Protein AF-A0A699Z9I0-F1 (afdb_monomer)

InterPro domains:
  IPR007109 Brix domain [PF04427] (14-170)
  IPR007109 Brix domain [PS50833] (6-219)
  IPR007109 Brix domain [SM00879] (9-212)
  IPR039770 Ribosome biogenesis protein Rpf2 [PTHR12728] (1-191)

Nearest PDB structures (foldseek):
  7v08-assembly1_v  TM=8.819E-01  e=2.000E-19  Saccharomyces cerevisiae BY4741
  5a53-assembly1_C  TM=9.360E-01  e=1.784E-16  Saccharomyces cerevisiae
  5wxl-assembly1_A  TM=9.401E-01  e=2.620E-16  Saccharomyces cerevisiae S288C
  5wxl-assembly2_C  TM=9.358E-01  e=1.301E-15  Saccharomyces cerevisiae S288C
  5by8-assembly1_A  TM=8.376E-01  e=2.172E-15  Aspergillus nidulans FGSC A4

Solvent-accessible surface area (backbone atoms only — not comparable to full-atom values): 13276 Å² total; per-residue (Å²): 132,86,74,77,52,64,20,32,35,35,40,32,23,69,43,60,40,70,71,36,53,52,50,53,47,51,53,40,62,77,36,53,94,42,44,49,76,54,90,62,67,37,70,64,49,32,81,90,44,93,76,17,38,57,58,46,28,51,51,26,54,76,66,66,24,40,26,38,37,38,26,29,42,43,95,93,44,54,37,20,35,36,39,35,37,39,52,96,53,35,84,46,42,57,50,76,41,71,62,72,91,84,74,60,54,72,80,57,46,69,79,50,66,71,57,60,88,85,48,51,52,46,78,47,79,44,57,71,50,44,77,72,38,69,27,40,32,49,47,51,53,49,52,48,62,63,56,57,57,61,88,69,97,74,79,64,71,93,46,56,73,48,73,49,77,48,70,65,63,98,81,79,84,59,71,74,77,56,64,72,66,61,56,55,60,74,66,58,72,79,84,85,61,80,75,88,67,82,65,62,51,79,53,98,63,98,46,86,47,72,70,84,85,77,79,88,80,81,131

Sequence (219 aa):
MVEDAKKVLFLYANKVSQVVKDVLLDLHMMKKTEAVKFSRKNEECRPFEVGGETRLEFYASKTECGLFALGSHSKKRPHNMVLGRLFDGRLYDCLELGVEGFKSIRAFGNTGTGAGLGAKPCIVFVGEKFDSVPGLKLARSLLLDMFRGETVATVNLAGVDRVVVATALEDAKAMTSATADVQKEALVQPRLGKRKEKNVASDNIEGKVGRMYMPKQKV

pLDDT: mean 79.36, std 15.83, range [40.66, 96.38]

Organism: Haematococcus lacustris (NCBI:txid44745)

Radius of gyration: 22.65 Å; Cα contacts (8 Å, |Δi|>4): 329; chains: 1; bounding box: 37×49×87 Å

Structure (mmCIF, N/CA/C/O backbone):
data_AF-A0A699Z9I0-F1
#
_entry.id   AF-A0A699Z9I0-F1
#
loop_
_atom_site.group_PDB
_atom_site.id
_atom_site.type_symbol
_atom_site.label_atom_id
_atom_site.label_alt_id
_atom_site.label_comp_id
_atom_site.label_asym_id
_atom_site.label_entity_id
_atom_site.label_seq_id
_atom_site.pdbx_PDB_ins_code
_atom_site.Cartn_x
_atom_site.Cartn_y
_atom_site.Cartn_z
_atom_site.occupancy
_atom_site.B_iso_or_equiv
_atom_site.auth_seq_id
_atom_site.auth_comp_id
_atom_site.auth_asym_id
_atom_site.auth_atom_id
_atom_site.pdbx_PDB_model_num
ATOM 1 N N . MET A 1 1 ? 12.408 10.036 -19.576 1.00 55.19 1 MET A N 1
ATOM 2 C CA . MET A 1 1 ? 13.167 9.565 -18.405 1.00 55.19 1 MET A CA 1
ATOM 3 C C . MET A 1 1 ? 12.498 8.283 -17.948 1.00 55.19 1 MET A C 1
ATOM 5 O O . MET A 1 1 ? 11.274 8.242 -17.998 1.00 55.19 1 MET A O 1
ATOM 9 N N . VAL A 1 2 ? 13.260 7.230 -17.661 1.00 66.38 2 VAL A N 1
ATOM 10 C CA . VAL A 1 2 ? 12.719 5.979 -17.106 1.00 66.38 2 VAL A CA 1
ATOM 11 C C . VAL A 1 2 ? 12.834 6.107 -15.592 1.00 66.38 2 VAL A C 1
ATOM 13 O O . VAL A 1 2 ? 13.902 6.474 -15.115 1.00 66.38 2 VAL A O 1
ATOM 16 N N . GLU A 1 3 ? 11.729 5.919 -14.875 1.00 74.69 3 GLU A N 1
ATOM 17 C CA . GLU A 1 3 ? 11.717 5.941 -13.409 1.00 74.69 3 GLU A CA 1
ATOM 18 C C . GLU A 1 3 ? 12.134 4.575 -12.856 1.00 74.69 3 GLU A C 1
ATOM 20 O O . GLU A 1 3 ? 11.750 3.537 -13.406 1.00 74.69 3 GLU A O 1
ATOM 25 N N . ASP A 1 4 ? 12.879 4.593 -11.751 1.00 82.50 4 ASP A N 1
ATOM 26 C CA . ASP A 1 4 ? 13.245 3.393 -11.003 1.00 82.50 4 ASP A CA 1
ATOM 27 C C . ASP A 1 4 ? 12.025 2.767 -10.308 1.00 82.50 4 ASP A C 1
ATOM 29 O O . ASP A 1 4 ? 10.947 3.366 -10.188 1.00 82.50 4 ASP A O 1
ATOM 33 N N . ALA A 1 5 ? 12.185 1.536 -9.819 1.00 84.75 5 ALA A N 1
ATOM 34 C CA . ALA A 1 5 ? 11.145 0.892 -9.031 1.00 84.75 5 ALA A CA 1
ATOM 35 C C . ALA A 1 5 ? 10.842 1.679 -7.747 1.00 84.75 5 ALA A C 1
ATOM 37 O O . ALA A 1 5 ? 11.732 2.099 -7.003 1.00 84.75 5 ALA A O 1
ATOM 38 N N . LYS A 1 6 ? 9.550 1.847 -7.455 1.00 89.75 6 LYS A N 1
ATOM 39 C CA . LYS A 1 6 ? 9.108 2.588 -6.273 1.00 89.75 6 LYS A CA 1
ATOM 40 C C . LYS A 1 6 ? 9.399 1.797 -5.001 1.00 89.75 6 LYS A C 1
ATOM 42 O O . LYS A 1 6 ? 8.874 0.700 -4.811 1.00 89.75 6 LYS A O 1
ATOM 47 N N . LYS A 1 7 ? 10.172 2.400 -4.095 1.00 93.25 7 LYS A N 1
ATOM 48 C CA . LYS A 1 7 ? 10.420 1.855 -2.755 1.00 93.25 7 LYS A CA 1
ATOM 49 C C . LYS A 1 7 ? 9.200 2.038 -1.851 1.00 93.25 7 LYS A C 1
ATOM 51 O O . LYS A 1 7 ? 8.532 3.075 -1.902 1.00 93.25 7 LYS A O 1
ATOM 56 N N . VAL A 1 8 ? 8.942 1.044 -1.003 1.00 95.31 8 VAL A N 1
ATOM 57 C CA . VAL A 1 8 ? 7.842 1.042 -0.028 1.00 95.31 8 VAL A CA 1
ATOM 58 C C . VAL A 1 8 ? 8.371 1.276 1.385 1.00 95.31 8 VAL A C 1
ATOM 60 O O . VAL A 1 8 ? 9.224 0.530 1.871 1.00 95.31 8 VAL A O 1
ATOM 63 N N . LEU A 1 9 ? 7.810 2.267 2.076 1.00 95.88 9 LEU A N 1
ATOM 64 C CA . LEU A 1 9 ? 8.074 2.549 3.483 1.00 95.88 9 LEU A CA 1
ATOM 65 C C . LEU A 1 9 ? 7.051 1.845 4.389 1.00 95.88 9 LEU A C 1
ATOM 67 O O . LEU A 1 9 ? 5.870 2.185 4.402 1.00 95.88 9 LEU A O 1
ATOM 71 N N . PHE A 1 10 ? 7.508 0.887 5.190 1.00 96.38 10 PHE A N 1
ATOM 72 C CA . PHE A 1 10 ? 6.696 0.162 6.167 1.00 96.38 10 PHE A CA 1
ATOM 73 C C . PHE A 1 10 ? 6.787 0.815 7.550 1.00 96.38 10 PHE A C 1
ATOM 75 O O . PHE A 1 10 ? 7.869 0.913 8.139 1.00 96.38 10 PHE A O 1
ATOM 82 N N . LEU A 1 11 ? 5.635 1.213 8.091 1.00 95.25 11 LEU A N 1
ATOM 83 C CA . LEU A 1 11 ? 5.498 1.958 9.340 1.00 95.25 11 LEU A CA 1
ATOM 84 C C . LEU A 1 11 ? 4.501 1.288 10.283 1.00 95.25 11 LEU A C 1
ATOM 86 O O . LEU A 1 11 ? 3.513 0.674 9.873 1.00 95.25 11 LEU A O 1
ATOM 90 N N . TYR A 1 12 ? 4.718 1.498 11.576 1.00 95.62 12 TYR A N 1
ATOM 91 C CA . TYR A 1 12 ? 3.730 1.199 12.603 1.00 95.62 12 TYR A CA 1
ATOM 92 C C . TYR A 1 12 ? 3.195 2.493 13.202 1.00 95.62 12 TYR A C 1
ATOM 94 O O . TYR A 1 12 ? 3.978 3.361 13.595 1.00 95.62 12 TYR A O 1
ATOM 102 N N . ALA A 1 13 ? 1.873 2.592 13.318 1.00 92.94 13 ALA A N 1
ATOM 103 C CA . ALA A 1 13 ? 1.217 3.606 14.131 1.00 92.94 13 ALA A CA 1
ATOM 104 C C . ALA A 1 13 ? 1.424 3.313 15.633 1.00 92.94 13 ALA A C 1
ATOM 106 O O . ALA A 1 13 ? 2.077 2.337 16.016 1.00 92.94 13 ALA A O 1
ATOM 107 N N . ASN A 1 14 ? 0.832 4.132 16.508 1.00 90.50 14 ASN A N 1
ATOM 108 C CA . ASN A 1 14 ? 0.912 3.942 17.964 1.00 90.50 14 ASN A CA 1
ATOM 109 C C . ASN A 1 14 ? 0.456 2.527 18.398 1.00 90.50 14 ASN A C 1
ATOM 111 O O . ASN A 1 14 ? 1.169 1.768 19.073 1.00 90.50 14 ASN A O 1
ATOM 115 N N . LYS A 1 15 ? -0.747 2.140 17.965 1.00 92.88 15 LYS A N 1
ATOM 116 C CA . LYS A 1 15 ? -1.343 0.834 18.257 1.00 92.88 15 LYS A CA 1
ATOM 117 C C . LYS A 1 15 ? -1.350 -0.005 16.993 1.00 92.88 15 LYS A C 1
ATOM 119 O O . LYS A 1 15 ? -1.886 0.424 15.981 1.00 92.88 15 LYS A O 1
ATOM 124 N N . VAL A 1 16 ? -0.787 -1.207 17.070 1.00 94.12 16 VAL A N 1
ATOM 125 C CA . VAL A 1 16 ? -0.752 -2.173 15.969 1.00 94.12 16 VAL A CA 1
ATOM 126 C C . VAL A 1 16 ? -0.910 -3.583 16.537 1.00 94.12 16 VAL A C 1
ATOM 128 O O . VAL A 1 16 ? -0.280 -3.935 17.535 1.00 94.12 16 VAL A O 1
ATOM 131 N N . SER A 1 17 ? -1.787 -4.374 15.924 1.00 94.75 17 SER A N 1
ATOM 132 C CA . SER A 1 17 ? -2.024 -5.773 16.308 1.00 94.75 17 SER A CA 1
ATOM 133 C C . SER A 1 17 ? -0.927 -6.701 15.784 1.00 94.75 17 SER A C 1
ATOM 135 O O . SER A 1 17 ? -0.275 -6.367 14.796 1.00 94.75 17 SER A O 1
ATOM 137 N N . GLN A 1 18 ? -0.756 -7.878 16.394 1.00 94.00 18 GLN A N 1
ATOM 138 C CA . GLN A 1 18 ? 0.226 -8.858 15.917 1.00 94.00 18 GLN A CA 1
ATOM 139 C C . GLN A 1 18 ? -0.065 -9.309 14.477 1.00 94.00 18 GLN A C 1
ATOM 141 O O . GLN A 1 18 ? 0.837 -9.271 13.652 1.00 94.00 18 GLN A O 1
ATOM 146 N N . VAL A 1 19 ? -1.338 -9.561 14.148 1.00 93.50 19 VAL A N 1
ATOM 147 C CA . VAL A 1 19 ? -1.789 -9.897 12.783 1.00 93.50 19 VAL A CA 1
ATOM 148 C C . VAL A 1 19 ? -1.272 -8.891 11.749 1.00 93.50 19 VAL A C 1
ATOM 150 O O . VAL A 1 19 ? -0.671 -9.274 10.754 1.00 93.50 19 VAL A O 1
ATOM 153 N N . VAL A 1 20 ? -1.432 -7.589 12.005 1.00 94.38 20 VAL A N 1
ATOM 154 C CA . VAL A 1 20 ? -0.972 -6.538 11.077 1.00 94.38 20 VAL A CA 1
ATOM 155 C C . VAL A 1 20 ? 0.555 -6.467 11.005 1.00 94.38 20 VAL A C 1
ATOM 157 O O . VAL A 1 20 ? 1.102 -6.207 9.937 1.00 94.38 20 VAL A O 1
ATOM 160 N N . LYS A 1 21 ? 1.271 -6.713 12.111 1.00 94.44 21 LYS A N 1
ATOM 161 C CA . LYS A 1 21 ? 2.740 -6.790 12.069 1.00 94.44 21 LYS A CA 1
ATOM 162 C C . LYS A 1 21 ? 3.206 -7.934 11.174 1.00 94.44 21 LYS A C 1
ATOM 164 O O . LYS A 1 21 ? 4.154 -7.735 10.421 1.00 94.44 21 LYS A O 1
ATOM 169 N N . ASP A 1 22 ? 2.542 -9.083 11.249 1.00 93.88 22 ASP A N 1
ATOM 170 C CA . ASP A 1 22 ? 2.874 -10.266 10.455 1.00 93.88 22 ASP A CA 1
ATOM 171 C C . ASP A 1 22 ? 2.540 -10.049 8.970 1.00 93.88 22 ASP A C 1
ATOM 173 O O . ASP A 1 22 ? 3.365 -10.350 8.113 1.00 93.88 22 ASP A O 1
ATOM 177 N N . VAL A 1 23 ? 1.413 -9.396 8.657 1.00 93.31 23 VAL A N 1
ATOM 178 C CA . VAL A 1 23 ? 1.077 -8.955 7.286 1.00 93.31 23 VAL A CA 1
ATOM 179 C C . VAL A 1 23 ? 2.164 -8.040 6.721 1.00 93.31 23 VAL A C 1
ATOM 181 O O . VAL A 1 23 ? 2.666 -8.265 5.623 1.00 93.31 23 VAL A O 1
ATOM 184 N N . LEU A 1 24 ? 2.562 -7.009 7.473 1.00 93.62 24 LEU A N 1
ATOM 185 C CA . LEU A 1 24 ? 3.594 -6.067 7.033 1.00 93.62 24 LEU A CA 1
ATOM 186 C C . LEU A 1 24 ? 4.978 -6.723 6.947 1.00 93.62 24 LEU A C 1
ATOM 188 O O . LEU A 1 24 ? 5.809 -6.287 6.156 1.00 93.62 24 LEU A O 1
ATOM 192 N N . LEU A 1 25 ? 5.254 -7.749 7.757 1.00 92.00 25 LEU A N 1
ATOM 193 C CA . LEU A 1 25 ? 6.464 -8.562 7.637 1.00 92.00 25 LEU A CA 1
ATOM 194 C C . LEU A 1 25 ? 6.464 -9.355 6.331 1.00 92.00 25 LEU A C 1
ATOM 196 O O . LEU A 1 25 ? 7.453 -9.293 5.606 1.00 92.00 25 LEU A O 1
ATOM 200 N N . ASP A 1 26 ? 5.369 -10.036 6.008 1.00 89.81 26 ASP A N 1
ATOM 201 C CA . ASP A 1 26 ? 5.264 -10.835 4.787 1.00 89.81 26 ASP A CA 1
ATOM 202 C C . ASP A 1 26 ? 5.318 -9.948 3.530 1.00 89.81 26 ASP A C 1
ATOM 204 O O . ASP A 1 26 ? 6.075 -10.239 2.603 1.00 89.81 26 ASP A O 1
ATOM 208 N N . LEU A 1 27 ? 4.639 -8.794 3.536 1.00 90.12 27 LEU A N 1
ATOM 209 C CA . LEU A 1 27 ? 4.741 -7.797 2.461 1.00 90.12 27 LEU A CA 1
ATOM 210 C C . LEU A 1 27 ? 6.162 -7.233 2.315 1.00 90.12 27 LEU A C 1
ATOM 212 O O . LEU A 1 27 ? 6.658 -7.090 1.198 1.00 90.12 27 LEU A O 1
ATOM 216 N N . HIS A 1 28 ? 6.843 -6.945 3.427 1.00 91.06 28 HIS A N 1
ATOM 217 C CA . HIS A 1 28 ? 8.235 -6.498 3.401 1.00 91.06 28 HIS A CA 1
ATOM 218 C C . HIS A 1 28 ? 9.166 -7.576 2.829 1.00 91.06 28 HIS A C 1
ATOM 220 O O . HIS A 1 28 ? 10.056 -7.258 2.045 1.00 91.06 28 HIS A O 1
ATOM 226 N N . MET A 1 29 ? 8.942 -8.852 3.155 1.00 86.19 29 MET A N 1
ATOM 227 C CA . MET A 1 29 ? 9.716 -9.969 2.603 1.00 86.19 29 MET A CA 1
ATOM 228 C C . MET A 1 29 ? 9.511 -10.122 1.095 1.00 86.19 29 MET A C 1
ATOM 230 O O . MET A 1 29 ? 10.483 -10.339 0.374 1.00 86.19 29 MET A O 1
ATOM 234 N N . MET A 1 30 ? 8.281 -9.940 0.604 1.00 83.00 30 MET A N 1
ATOM 235 C CA . MET A 1 30 ? 7.999 -9.922 -0.836 1.00 83.00 30 MET A CA 1
ATOM 236 C C . MET A 1 30 ? 8.708 -8.771 -1.557 1.00 83.00 30 MET A C 1
ATOM 238 O O . MET A 1 30 ? 9.030 -8.905 -2.734 1.00 83.00 30 MET A O 1
ATOM 242 N N . LYS A 1 31 ? 8.956 -7.658 -0.857 1.00 86.69 31 LYS A N 1
ATOM 243 C CA . LYS A 1 31 ? 9.546 -6.440 -1.420 1.00 86.69 31 LYS A CA 1
ATOM 244 C C . LYS A 1 31 ? 11.008 -6.186 -1.115 1.00 86.69 31 LYS A C 1
ATOM 246 O O . LYS A 1 31 ? 11.531 -5.206 -1.615 1.00 86.69 31 LYS A O 1
ATOM 251 N N . LYS A 1 32 ? 11.658 -7.047 -0.339 1.00 79.62 32 LYS A N 1
ATOM 252 C CA . LYS A 1 32 ? 12.950 -6.866 0.344 1.00 79.62 32 LYS A CA 1
ATOM 253 C C . LYS A 1 32 ? 13.956 -5.859 -0.255 1.00 79.62 32 LYS A C 1
ATOM 255 O O . LYS A 1 32 ? 14.498 -5.064 0.501 1.00 79.62 32 LYS A O 1
ATOM 260 N N . THR A 1 33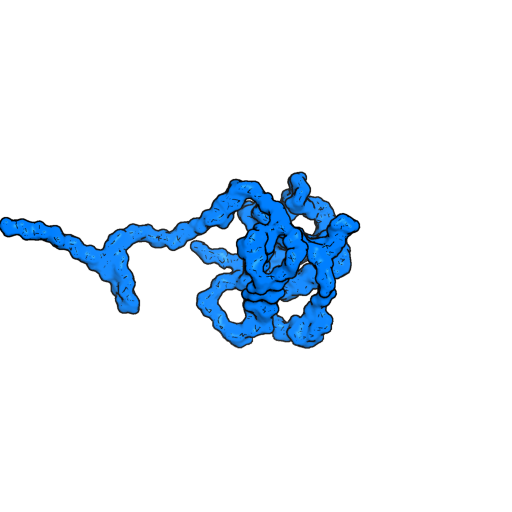 ? 14.232 -5.885 -1.559 1.00 83.81 33 THR A N 1
ATOM 261 C CA . THR A 1 33 ? 15.187 -4.973 -2.230 1.00 83.81 33 THR A CA 1
ATOM 262 C C . THR A 1 33 ? 14.675 -3.535 -2.393 1.00 83.81 33 THR A C 1
ATOM 264 O O . THR A 1 33 ? 15.462 -2.598 -2.424 1.00 83.81 33 THR A O 1
ATOM 267 N N . GLU A 1 34 ? 13.360 -3.352 -2.449 1.00 89.56 34 GLU A N 1
ATOM 268 C CA . GLU A 1 34 ? 12.638 -2.097 -2.687 1.00 89.56 34 GLU A CA 1
ATOM 269 C C . GLU A 1 34 ? 11.794 -1.708 -1.457 1.00 89.56 34 GLU A C 1
ATOM 271 O O . GLU A 1 34 ? 10.682 -1.189 -1.575 1.00 89.56 34 GLU A O 1
ATOM 276 N N . ALA A 1 35 ? 12.271 -2.012 -0.247 1.00 92.56 35 ALA A N 1
ATOM 277 C CA . ALA A 1 35 ? 11.518 -1.758 0.974 1.00 92.56 35 ALA A CA 1
ATOM 278 C C . ALA A 1 35 ? 12.383 -1.224 2.113 1.00 92.56 35 ALA A C 1
ATOM 280 O O . ALA A 1 35 ? 13.421 -1.789 2.452 1.00 92.56 35 ALA A O 1
ATOM 281 N N . VAL A 1 36 ? 11.879 -0.194 2.786 1.00 94.44 36 VAL A N 1
ATOM 282 C CA . VAL A 1 36 ? 12.436 0.333 4.033 1.00 94.44 36 VAL A CA 1
ATOM 283 C C . VAL A 1 36 ? 11.423 0.089 5.139 1.00 94.44 36 VAL A C 1
ATOM 285 O O . VAL A 1 36 ? 10.239 0.366 4.977 1.00 94.44 36 VAL A O 1
ATOM 288 N N . LYS A 1 37 ? 11.863 -0.442 6.280 1.00 94.31 37 LYS A N 1
ATOM 289 C CA . LYS A 1 37 ? 10.977 -0.740 7.408 1.00 94.31 37 LYS A CA 1
ATOM 290 C C . LYS A 1 37 ? 11.450 -0.054 8.674 1.00 94.31 37 LYS A C 1
ATOM 292 O O . LYS A 1 37 ? 12.599 -0.216 9.079 1.00 94.31 37 LYS A O 1
ATOM 297 N N . PHE A 1 38 ? 10.543 0.649 9.342 1.00 94.12 38 PHE A N 1
ATOM 298 C CA . PHE A 1 38 ? 10.800 1.198 10.668 1.00 94.12 38 PHE A CA 1
ATOM 299 C C . PHE A 1 38 ? 10.267 0.260 11.748 1.00 94.12 38 PHE A C 1
ATOM 301 O O . PHE A 1 38 ? 9.124 -0.191 11.712 1.00 94.12 38 PHE A O 1
ATOM 308 N N . SER A 1 39 ? 11.108 -0.016 12.743 1.00 88.62 39 SER A N 1
ATOM 309 C CA . SER A 1 39 ? 10.731 -0.848 13.892 1.00 88.62 39 SER A CA 1
ATOM 310 C C . SER A 1 39 ? 10.033 -0.049 14.995 1.00 88.62 39 SER A C 1
ATOM 312 O O . SER A 1 39 ? 9.267 -0.615 15.775 1.00 88.62 39 SER A O 1
ATOM 314 N N . ARG A 1 40 ? 10.299 1.263 15.079 1.00 90.81 40 ARG A N 1
ATOM 315 C CA . ARG A 1 40 ? 9.693 2.158 16.074 1.00 90.81 40 ARG A CA 1
ATOM 316 C C . ARG A 1 40 ? 8.276 2.552 15.659 1.00 90.81 40 ARG A C 1
ATOM 318 O O . ARG A 1 40 ? 7.962 2.630 14.473 1.00 90.81 40 ARG A O 1
ATOM 325 N N . LYS A 1 41 ? 7.433 2.797 16.661 1.00 92.75 41 LYS A N 1
ATOM 326 C CA . LYS A 1 41 ? 6.065 3.290 16.482 1.00 92.75 41 LYS A CA 1
ATOM 327 C C . LYS A 1 41 ? 6.078 4.788 16.188 1.00 92.75 41 LYS A C 1
ATOM 329 O O . LYS A 1 41 ? 6.881 5.514 16.764 1.00 92.75 41 LYS A O 1
ATOM 334 N N . ASN A 1 42 ? 5.159 5.229 15.337 1.00 91.31 42 ASN A N 1
ATOM 335 C CA . ASN A 1 42 ? 5.053 6.603 14.857 1.00 91.31 42 ASN A CA 1
ATOM 336 C C . ASN A 1 42 ? 3.625 7.087 15.127 1.00 91.31 42 ASN A C 1
ATOM 338 O O . ASN A 1 42 ? 2.712 6.837 14.343 1.00 91.31 42 ASN A O 1
ATOM 342 N N . GLU A 1 43 ? 3.404 7.706 16.286 1.00 86.12 43 GLU A N 1
ATOM 343 C CA . GLU A 1 43 ? 2.053 8.061 16.753 1.00 86.12 43 GLU A CA 1
ATOM 344 C C . GLU A 1 43 ? 1.425 9.229 15.986 1.00 86.12 43 GLU A C 1
ATOM 346 O O . GLU A 1 43 ? 0.200 9.328 15.885 1.00 86.12 43 GLU A O 1
ATOM 351 N N . GLU A 1 44 ? 2.287 10.084 15.441 1.00 84.75 44 GLU A N 1
ATOM 352 C CA . GLU A 1 44 ? 1.942 11.288 14.686 1.00 84.75 44 GLU A CA 1
ATOM 353 C C . GLU A 1 44 ? 1.604 10.989 13.217 1.00 84.75 44 GLU A C 1
ATOM 355 O O . GLU A 1 44 ? 1.057 11.841 12.532 1.00 84.75 44 GLU A O 1
ATOM 360 N N . CYS A 1 45 ? 1.909 9.785 12.717 1.00 88.56 45 CYS A N 1
ATOM 361 C CA . CYS A 1 45 ? 1.579 9.393 11.346 1.00 88.56 45 CYS A CA 1
ATOM 362 C C . CYS A 1 45 ? 0.097 9.021 11.251 1.00 88.56 45 CYS A C 1
ATOM 364 O O . CYS A 1 45 ? -0.293 7.897 11.584 1.00 88.56 45 CYS A O 1
ATOM 366 N N . ARG A 1 46 ? -0.726 9.965 10.793 1.00 87.12 46 ARG A N 1
ATOM 367 C CA . ARG A 1 46 ? -2.180 9.815 10.654 1.00 87.12 46 ARG A CA 1
ATOM 368 C C . ARG A 1 46 ? -2.642 10.389 9.311 1.00 87.12 46 ARG A C 1
ATOM 370 O O . ARG A 1 46 ? -3.119 11.514 9.271 1.00 87.12 46 ARG A O 1
ATOM 377 N N . PRO A 1 47 ? -2.555 9.613 8.215 1.00 86.38 47 PRO A N 1
ATOM 378 C CA . PRO A 1 47 ? -2.783 10.120 6.853 1.00 86.38 47 PRO A CA 1
ATOM 379 C C . PRO A 1 47 ? -4.182 10.694 6.575 1.00 86.38 47 PRO A C 1
ATOM 381 O O . PRO A 1 47 ? -4.373 11.366 5.571 1.00 86.38 47 PRO A O 1
ATOM 384 N N . PHE A 1 48 ? -5.167 10.399 7.429 1.00 85.44 48 PHE A N 1
ATOM 385 C CA . PHE A 1 48 ? -6.552 10.864 7.283 1.00 85.44 48 PHE A CA 1
ATOM 386 C C . PHE A 1 48 ? -6.913 12.034 8.206 1.00 85.44 48 PHE A C 1
ATOM 388 O O . PHE A 1 48 ? -8.041 12.519 8.153 1.00 85.44 48 PHE A O 1
ATOM 395 N N . GLU A 1 49 ? -6.004 12.453 9.087 1.00 85.00 49 GLU A N 1
ATOM 396 C CA . GLU A 1 49 ? -6.195 13.628 9.938 1.00 85.00 49 GLU A CA 1
ATOM 397 C C . GLU A 1 49 ? -5.484 14.820 9.300 1.00 85.00 49 GLU A C 1
ATOM 399 O O . GLU A 1 49 ? -4.394 14.666 8.761 1.00 85.00 49 GLU A O 1
ATOM 404 N N . VAL A 1 50 ? -6.091 16.006 9.366 1.00 82.12 50 VAL A N 1
ATOM 405 C CA . VAL A 1 50 ? -5.512 17.224 8.781 1.00 82.12 50 VAL A CA 1
ATOM 406 C C . VAL A 1 50 ? -4.155 17.514 9.431 1.00 82.12 50 VAL A C 1
ATOM 408 O O . VAL A 1 50 ? -4.088 17.731 10.642 1.00 82.12 50 VAL A O 1
ATOM 411 N N . GLY A 1 51 ? -3.081 17.508 8.638 1.00 83.94 51 GLY A N 1
ATOM 412 C CA . GLY A 1 51 ? -1.705 17.716 9.094 1.00 83.94 51 GLY A CA 1
ATOM 413 C C . 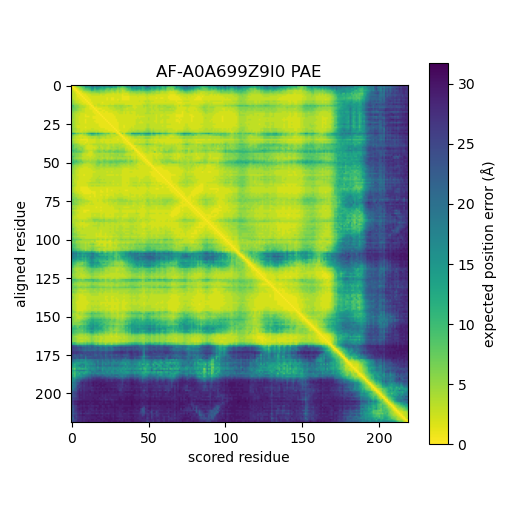GLY A 1 51 ? -1.017 16.460 9.650 1.00 83.94 51 GLY A C 1
ATOM 414 O O . GLY A 1 51 ? 0.179 16.508 9.958 1.00 83.94 51 GLY A O 1
ATOM 415 N N . GLY A 1 52 ? -1.725 15.330 9.759 1.00 85.31 52 GLY A N 1
ATOM 416 C CA . GLY A 1 52 ? -1.189 14.043 10.217 1.00 85.31 52 GLY A CA 1
ATOM 417 C C . GLY A 1 52 ? -0.323 13.315 9.176 1.00 85.31 52 GLY A C 1
ATOM 418 O O . GLY A 1 52 ? 0.346 12.327 9.492 1.00 85.31 52 GLY A O 1
ATOM 419 N N . GLU A 1 53 ? -0.299 13.805 7.940 1.00 88.69 53 GLU A N 1
ATOM 420 C CA . GLU A 1 53 ? 0.547 13.365 6.833 1.00 88.69 53 GLU A CA 1
ATOM 421 C C . GLU A 1 53 ? 1.983 13.908 6.919 1.00 88.69 53 GLU A C 1
ATOM 423 O O . GLU A 1 53 ? 2.912 13.247 6.462 1.00 88.69 53 GLU A O 1
ATOM 428 N N . THR A 1 54 ? 2.207 15.040 7.594 1.00 91.56 54 THR A N 1
ATOM 429 C CA . THR A 1 54 ? 3.498 15.762 7.604 1.00 91.56 54 THR A CA 1
ATOM 430 C C . THR A 1 54 ? 4.692 14.880 7.997 1.00 91.56 54 THR A C 1
ATOM 432 O O . THR A 1 54 ? 5.771 14.932 7.405 1.00 91.56 54 THR A O 1
ATOM 435 N N . ARG A 1 55 ? 4.522 14.029 9.017 1.00 91.19 55 ARG A N 1
ATOM 436 C CA . ARG A 1 55 ? 5.584 13.110 9.464 1.00 91.19 55 ARG A CA 1
ATOM 437 C C . ARG A 1 55 ? 5.826 11.976 8.483 1.00 91.19 55 ARG A C 1
ATOM 439 O O . ARG A 1 55 ? 6.971 11.563 8.309 1.00 91.19 55 ARG A O 1
ATOM 446 N N . LEU A 1 56 ? 4.760 11.483 7.860 1.00 92.88 56 LEU A N 1
ATOM 447 C CA . LEU A 1 56 ? 4.847 10.457 6.833 1.00 92.88 56 LEU A CA 1
ATOM 448 C C . LEU A 1 56 ? 5.620 10.992 5.621 1.00 92.88 56 LEU A C 1
ATOM 450 O O . LEU A 1 56 ? 6.552 10.332 5.171 1.00 92.88 56 LEU A O 1
ATOM 454 N N . GLU A 1 57 ? 5.292 12.198 5.162 1.00 93.75 57 GLU A N 1
ATOM 455 C CA . GLU A 1 57 ? 5.972 12.902 4.067 1.00 93.75 57 GLU A CA 1
ATOM 456 C C . GLU A 1 57 ? 7.457 13.134 4.366 1.00 93.75 57 GLU A C 1
ATOM 458 O O . GLU A 1 57 ? 8.322 12.844 3.536 1.00 93.75 57 GLU A O 1
ATOM 463 N N . PHE A 1 58 ? 7.780 13.560 5.591 1.00 94.12 58 PHE A N 1
ATOM 464 C CA . PHE A 1 58 ? 9.163 13.717 6.038 1.00 94.12 58 PHE A CA 1
ATOM 465 C C . PHE A 1 58 ? 9.948 12.396 5.992 1.00 94.12 58 PHE A C 1
ATOM 467 O O . PHE A 1 58 ? 11.072 12.352 5.485 1.00 94.12 58 PHE A O 1
ATOM 474 N N . TYR A 1 59 ? 9.376 11.301 6.506 1.00 94.12 59 TYR A N 1
ATOM 475 C CA . TYR A 1 59 ? 10.042 9.997 6.485 1.00 94.12 59 TYR A CA 1
ATOM 476 C C . TYR A 1 59 ? 10.173 9.430 5.074 1.00 94.12 59 TYR A C 1
ATOM 478 O O . TYR A 1 59 ? 11.231 8.895 4.737 1.00 94.12 59 TYR A O 1
ATOM 486 N N . ALA A 1 60 ? 9.136 9.567 4.253 1.00 93.38 60 ALA A N 1
ATOM 487 C CA . ALA A 1 60 ? 9.142 9.143 2.861 1.00 93.38 60 ALA A CA 1
ATOM 488 C C . ALA A 1 60 ? 10.209 9.894 2.055 1.00 93.38 60 ALA A C 1
ATOM 490 O O . ALA A 1 60 ? 11.008 9.257 1.376 1.00 93.38 60 ALA A O 1
ATOM 491 N N . SER A 1 61 ? 10.308 11.215 2.226 1.00 93.44 61 SER A N 1
ATOM 492 C CA . SER A 1 61 ? 11.332 12.042 1.574 1.00 93.44 61 SER A CA 1
ATOM 493 C C . SER A 1 61 ? 12.743 11.654 2.018 1.00 93.44 61 SER A C 1
ATOM 495 O O . SER A 1 61 ? 13.638 11.502 1.196 1.00 93.44 61 SER A O 1
ATOM 497 N N . LYS A 1 62 ? 12.946 11.406 3.319 1.00 93.94 62 LYS A N 1
ATOM 498 C CA . LYS A 1 62 ? 14.252 10.998 3.865 1.00 93.94 62 LYS A CA 1
ATOM 499 C C . LYS A 1 62 ? 14.701 9.605 3.414 1.00 93.94 62 LYS A C 1
ATOM 501 O O . LYS A 1 62 ? 15.894 9.319 3.411 1.00 93.94 62 LYS A O 1
ATOM 506 N N . THR A 1 63 ? 13.755 8.723 3.111 1.00 93.25 63 THR A N 1
ATOM 507 C CA . THR A 1 63 ? 14.021 7.333 2.703 1.00 93.25 63 THR A CA 1
ATOM 508 C C . THR A 1 63 ? 13.842 7.108 1.204 1.00 93.25 63 THR A C 1
ATOM 510 O O . THR A 1 63 ? 13.976 5.971 0.752 1.00 93.25 63 THR A O 1
ATOM 513 N N . GLU A 1 64 ? 13.537 8.168 0.448 1.00 92.62 64 GLU A N 1
ATOM 514 C CA . GLU A 1 64 ? 13.239 8.131 -0.988 1.00 92.62 64 GLU A CA 1
ATOM 515 C C . GLU A 1 64 ? 12.165 7.084 -1.341 1.00 92.62 64 GLU A C 1
ATOM 517 O O . GLU A 1 64 ? 12.276 6.337 -2.315 1.00 92.62 64 GLU A O 1
ATOM 522 N N . CYS A 1 65 ? 11.128 6.982 -0.508 1.00 93.44 65 CYS A N 1
ATOM 523 C CA . CYS A 1 65 ? 10.025 6.046 -0.707 1.00 93.44 65 CYS A CA 1
ATOM 524 C C . CYS A 1 65 ? 8.819 6.757 -1.328 1.00 93.44 65 CYS A C 1
ATOM 526 O O . CYS A 1 65 ? 8.243 7.659 -0.728 1.00 93.44 65 CYS A O 1
ATOM 528 N N . GLY A 1 66 ? 8.407 6.312 -2.518 1.00 92.94 66 GLY A N 1
ATOM 529 C CA . GLY A 1 66 ? 7.199 6.803 -3.200 1.00 92.94 66 GLY A CA 1
ATOM 530 C C . GLY A 1 66 ? 5.915 6.074 -2.786 1.00 92.94 66 GLY A C 1
ATOM 531 O O . GLY A 1 66 ? 4.820 6.459 -3.191 1.00 92.94 66 GLY A O 1
ATOM 532 N N . LEU A 1 67 ? 6.037 5.006 -1.998 1.00 94.75 67 LEU A N 1
ATOM 533 C CA . LEU A 1 67 ? 4.933 4.203 -1.479 1.00 94.75 67 LEU A CA 1
ATOM 534 C C . LEU A 1 67 ? 5.071 4.052 0.034 1.00 94.75 67 LEU A C 1
ATOM 536 O O . LEU A 1 67 ? 6.184 4.015 0.559 1.00 94.75 67 LEU A O 1
ATOM 540 N N . PHE A 1 68 ? 3.953 3.883 0.735 1.00 95.56 68 PHE A N 1
ATOM 541 C CA . PHE A 1 68 ? 3.968 3.552 2.156 1.00 95.56 68 PHE A CA 1
ATOM 542 C C . PHE A 1 68 ? 2.906 2.520 2.536 1.00 95.56 68 PHE A C 1
ATOM 544 O O . PHE A 1 68 ? 1.862 2.396 1.895 1.00 95.56 68 PHE A O 1
ATOM 551 N N . ALA A 1 69 ? 3.183 1.808 3.626 1.00 95.62 69 ALA A N 1
ATOM 552 C CA . ALA A 1 69 ? 2.274 0.895 4.293 1.00 95.62 69 ALA A CA 1
ATOM 553 C C . ALA A 1 69 ? 2.316 1.147 5.807 1.00 95.62 69 ALA A C 1
ATOM 555 O O . ALA A 1 69 ? 3.328 0.900 6.464 1.00 95.62 69 ALA A O 1
ATOM 556 N N . LEU A 1 70 ? 1.217 1.644 6.369 1.00 95.31 70 LEU A N 1
ATOM 557 C CA . LEU A 1 70 ? 1.073 1.981 7.781 1.00 95.31 70 LEU A CA 1
ATOM 558 C C . LEU A 1 70 ? 0.129 0.993 8.472 1.00 95.31 70 LEU A C 1
ATOM 560 O O . LEU A 1 70 ? -1.062 0.933 8.176 1.00 95.31 70 LEU A O 1
ATOM 564 N N . GLY A 1 71 ? 0.647 0.245 9.442 1.00 95.44 71 GLY A N 1
ATOM 565 C CA . GLY A 1 71 ? -0.158 -0.647 10.275 1.00 95.44 71 GLY A CA 1
ATOM 566 C C . GLY A 1 71 ? -0.767 0.074 11.470 1.00 95.44 71 GLY A C 1
ATOM 567 O O . GLY A 1 71 ? -0.052 0.748 12.214 1.00 95.44 71 GLY A O 1
ATOM 568 N N . SER A 1 72 ? -2.065 -0.113 11.705 1.00 93.50 72 SER A N 1
ATOM 569 C CA . SER A 1 72 ? -2.780 0.455 12.849 1.00 93.50 72 SER A CA 1
ATOM 570 C C . SER A 1 72 ? -3.811 -0.517 13.443 1.00 93.50 72 SER A C 1
ATOM 572 O O . SER A 1 72 ? -4.130 -1.565 12.883 1.00 93.50 72 SER A O 1
ATOM 574 N N . HIS A 1 73 ? -4.302 -0.226 14.645 1.00 93.19 73 HIS A N 1
ATOM 575 C CA . HIS A 1 73 ? -5.327 -1.033 15.298 1.00 93.19 73 HIS A CA 1
ATOM 576 C C . HIS A 1 73 ? -6.153 -0.195 16.275 1.00 93.19 73 HIS A C 1
ATOM 578 O O . HIS A 1 73 ? -5.608 0.458 17.168 1.00 93.19 73 HIS A O 1
ATOM 584 N N . SER A 1 74 ? -7.477 -0.252 16.145 1.00 90.69 74 SER A N 1
ATOM 585 C CA . SER A 1 74 ? -8.424 0.372 17.072 1.00 90.69 74 SER A CA 1
ATOM 586 C C . SER A 1 74 ? -9.713 -0.445 17.169 1.00 90.69 74 SER A C 1
ATOM 588 O O . SER A 1 74 ? -9.972 -1.292 16.323 1.00 90.69 74 SER A O 1
ATOM 590 N N . LYS A 1 75 ? -10.566 -0.162 18.164 1.00 90.69 75 LYS A N 1
ATOM 591 C CA . LYS A 1 75 ? -11.890 -0.806 18.263 1.00 90.69 75 LYS A CA 1
ATOM 592 C C . LYS A 1 75 ? -12.780 -0.503 17.050 1.00 90.69 75 LYS A C 1
ATOM 594 O O . LYS A 1 75 ? -13.497 -1.378 16.593 1.00 90.69 75 LYS A O 1
ATOM 599 N N . LYS A 1 76 ? -12.714 0.728 16.524 1.00 89.19 76 LYS A N 1
ATOM 600 C CA . LYS A 1 76 ? -13.477 1.156 15.338 1.00 89.19 76 LYS A CA 1
ATOM 601 C C . LYS A 1 76 ? -12.935 0.535 14.045 1.00 89.19 76 LYS A C 1
ATOM 603 O O . LYS A 1 76 ? -13.686 0.359 13.095 1.00 89.19 76 LYS A O 1
ATOM 608 N N . ARG A 1 77 ? -11.630 0.256 14.001 1.00 84.25 77 ARG A N 1
ATOM 609 C CA . ARG A 1 77 ? -10.904 -0.268 12.837 1.00 84.25 77 ARG A CA 1
ATOM 610 C C . ARG A 1 77 ? -9.928 -1.354 13.301 1.00 84.25 77 ARG A C 1
ATOM 612 O O . ARG A 1 77 ? -8.748 -1.051 13.542 1.00 84.25 77 ARG A O 1
ATOM 619 N N . PRO A 1 78 ? -10.421 -2.579 13.549 1.00 89.75 78 PRO A N 1
ATOM 620 C CA . PRO A 1 78 ? -9.567 -3.692 13.930 1.00 89.75 78 PRO A CA 1
ATOM 621 C C . PRO A 1 78 ? -8.650 -4.066 12.760 1.00 89.75 78 PRO A C 1
ATOM 623 O O . PRO A 1 78 ? -8.972 -3.818 11.606 1.00 89.75 78 PRO A O 1
ATOM 626 N N . HIS A 1 79 ? -7.486 -4.629 13.091 1.00 91.56 79 HIS A N 1
ATOM 627 C CA . HIS A 1 79 ? -6.461 -5.095 12.142 1.00 91.56 79 HIS A CA 1
ATOM 628 C C . HIS A 1 79 ? -6.281 -4.233 10.879 1.00 91.56 79 HIS A C 1
ATOM 630 O O . HIS A 1 79 ? -6.299 -4.732 9.760 1.00 91.56 79 HIS A O 1
ATOM 636 N N . ASN A 1 80 ? -6.116 -2.927 11.059 1.00 91.88 80 ASN A N 1
ATOM 637 C CA . ASN A 1 80 ? -6.169 -1.981 9.961 1.00 91.88 80 ASN A CA 1
ATOM 638 C C . ASN A 1 80 ? -4.792 -1.729 9.335 1.00 91.88 80 ASN A C 1
ATOM 640 O O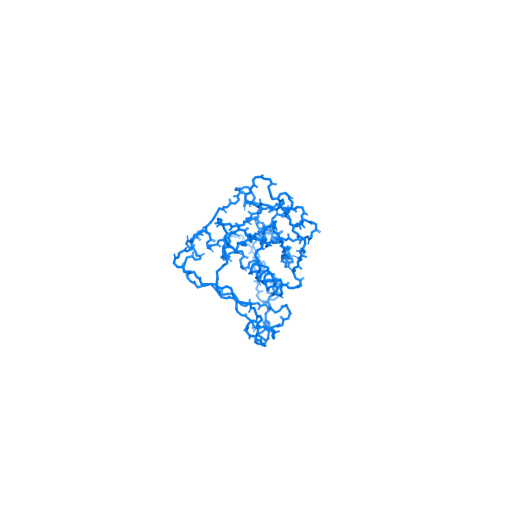 . ASN A 1 80 ? -3.777 -1.615 10.028 1.00 91.88 80 ASN A O 1
ATOM 644 N N . MET A 1 81 ? -4.763 -1.574 8.020 1.00 91.81 81 MET A N 1
ATOM 645 C CA . MET A 1 81 ? -3.578 -1.238 7.249 1.00 91.81 81 MET A CA 1
ATOM 646 C C . MET A 1 81 ? -3.917 -0.127 6.263 1.00 91.81 81 MET A C 1
ATOM 648 O O . MET A 1 81 ? -4.899 -0.213 5.537 1.00 91.81 81 MET A O 1
ATOM 652 N N . VAL A 1 82 ? -3.087 0.906 6.213 1.00 92.00 82 VAL A N 1
ATOM 653 C CA . VAL A 1 82 ? -3.219 1.998 5.250 1.00 92.00 82 VAL A CA 1
ATOM 654 C C . VAL A 1 82 ? -2.095 1.872 4.240 1.00 92.00 82 VAL A C 1
ATOM 656 O O . VAL A 1 82 ? -0.929 1.862 4.622 1.00 92.00 82 VAL A O 1
ATOM 659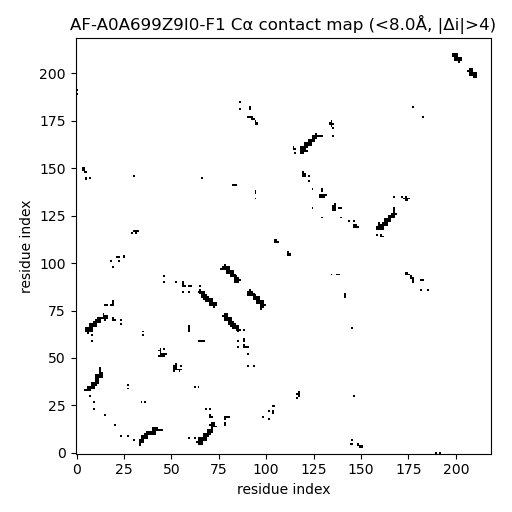 N N . LEU A 1 83 ? -2.437 1.774 2.965 1.00 92.62 83 LEU A N 1
ATOM 660 C CA . LEU A 1 83 ? -1.487 1.815 1.864 1.00 92.62 83 LEU A CA 1
ATOM 661 C C . LEU A 1 83 ? -1.634 3.143 1.136 1.00 92.62 83 LEU A C 1
ATOM 663 O O . LEU A 1 83 ? -2.748 3.633 0.995 1.00 92.62 83 LEU A O 1
ATOM 667 N N . GLY A 1 84 ? -0.555 3.716 0.626 1.00 92.69 84 GLY A N 1
ATOM 668 C CA . GLY A 1 84 ? -0.679 4.935 -0.163 1.00 92.69 84 GLY A CA 1
ATOM 669 C C . GLY A 1 84 ? 0.552 5.278 -0.973 1.00 92.69 84 GLY A C 1
ATOM 670 O O . GLY A 1 84 ? 1.605 4.645 -0.853 1.00 92.69 84 GLY A O 1
ATOM 671 N N . ARG A 1 85 ? 0.380 6.290 -1.817 1.00 93.25 85 ARG A N 1
ATOM 672 C CA . ARG A 1 85 ? 1.398 6.843 -2.703 1.00 93.25 85 ARG A CA 1
ATOM 673 C C . ARG A 1 85 ? 1.771 8.241 -2.263 1.00 93.25 85 ARG A C 1
ATOM 675 O O . ARG A 1 85 ? 0.924 9.008 -1.807 1.00 93.25 85 ARG A O 1
ATOM 682 N N . LEU A 1 86 ? 3.037 8.568 -2.466 1.00 92.44 86 LEU A N 1
ATOM 683 C CA . LEU A 1 86 ? 3.520 9.932 -2.431 1.00 92.44 86 LEU A CA 1
ATOM 684 C C . LEU A 1 86 ? 3.907 10.369 -3.842 1.00 92.44 86 LEU A C 1
ATOM 686 O O . LEU A 1 86 ? 4.413 9.574 -4.637 1.00 92.44 86 LEU A O 1
ATOM 690 N N . PHE A 1 87 ? 3.670 11.638 -4.136 1.00 91.12 87 PHE A N 1
ATOM 691 C CA . PHE A 1 87 ? 4.112 12.308 -5.347 1.00 91.12 87 PHE A CA 1
ATOM 692 C C . PHE A 1 87 ? 4.849 13.579 -4.940 1.00 91.12 87 PHE A C 1
ATOM 694 O O . PHE A 1 87 ? 4.321 14.370 -4.164 1.00 91.12 87 PHE A O 1
ATOM 701 N N . ASP A 1 88 ? 6.088 13.728 -5.409 1.00 88.12 88 ASP A N 1
ATOM 702 C CA . ASP A 1 88 ? 6.969 14.851 -5.060 1.00 88.12 88 ASP A CA 1
ATOM 703 C C . ASP A 1 88 ? 7.055 15.122 -3.540 1.00 88.12 88 ASP A C 1
ATOM 705 O O . ASP A 1 88 ? 6.902 16.237 -3.046 1.00 88.12 88 ASP A O 1
ATOM 709 N N . GLY A 1 89 ? 7.206 14.043 -2.764 1.00 86.25 89 GLY A N 1
ATOM 710 C CA . GLY A 1 89 ? 7.286 14.102 -1.301 1.00 86.25 89 GLY A CA 1
ATOM 711 C C . GLY A 1 89 ? 5.961 14.372 -0.581 1.00 86.25 89 GLY A C 1
ATOM 712 O O . GLY A 1 89 ? 5.948 14.343 0.647 1.00 86.25 89 GLY A O 1
ATOM 713 N N . ARG A 1 90 ? 4.852 14.574 -1.303 1.00 89.75 90 ARG A N 1
ATOM 714 C CA . ARG A 1 90 ? 3.520 14.842 -0.739 1.00 89.75 90 ARG A CA 1
ATOM 715 C C . ARG A 1 90 ? 2.578 13.655 -0.854 1.00 89.75 90 ARG A C 1
ATOM 717 O O . ARG A 1 90 ? 2.676 12.870 -1.796 1.00 89.75 90 ARG A O 1
ATOM 724 N N . LEU A 1 91 ? 1.641 13.520 0.080 1.00 90.69 91 LEU A N 1
ATOM 725 C CA . LEU A 1 91 ? 0.626 12.467 0.049 1.00 90.69 91 LEU A CA 1
ATOM 726 C C . LEU A 1 91 ? -0.279 12.617 -1.188 1.00 90.69 91 LEU A C 1
ATOM 728 O O . LEU A 1 91 ? -1.004 13.599 -1.329 1.00 90.69 91 LEU A O 1
ATOM 732 N N . TYR A 1 92 ? -0.248 11.622 -2.077 1.00 91.00 92 TYR A N 1
ATOM 733 C CA . TYR A 1 92 ? -1.008 11.623 -3.329 1.00 91.00 92 TYR A CA 1
ATOM 734 C C . TYR A 1 92 ? -2.372 10.960 -3.178 1.00 91.00 92 TYR A C 1
ATOM 736 O O . TYR A 1 92 ? -3.401 11.540 -3.491 1.00 91.00 92 TYR A O 1
ATOM 744 N N . ASP A 1 93 ? -2.389 9.718 -2.713 1.00 90.12 93 ASP A N 1
ATOM 745 C CA . ASP A 1 93 ? -3.604 9.004 -2.357 1.00 90.12 93 ASP A CA 1
ATOM 746 C C . ASP A 1 93 ? -3.289 7.904 -1.354 1.00 90.12 93 ASP A C 1
ATOM 748 O O . ASP A 1 93 ? -2.150 7.453 -1.211 1.00 90.12 93 ASP A O 1
ATOM 752 N N . CYS A 1 94 ? -4.310 7.489 -0.614 1.00 90.19 94 CYS A N 1
ATOM 753 C CA . CYS A 1 94 ? -4.193 6.370 0.296 1.00 90.19 94 CYS A CA 1
ATOM 754 C C . CYS A 1 94 ? -5.511 5.611 0.424 1.00 90.19 94 CYS A C 1
ATOM 756 O O . CYS A 1 94 ? -6.602 6.140 0.218 1.00 90.19 94 CYS A O 1
ATOM 758 N N . LEU A 1 95 ? -5.376 4.334 0.748 1.00 89.12 95 LEU A N 1
ATOM 759 C CA . LEU A 1 95 ? -6.435 3.361 0.884 1.00 89.12 95 LEU A CA 1
ATOM 760 C C . LEU A 1 95 ? -6.294 2.651 2.230 1.00 89.12 95 LEU A C 1
ATOM 762 O O . LEU A 1 95 ? -5.203 2.247 2.619 1.00 89.12 95 LEU A O 1
ATOM 766 N N . GLU A 1 96 ? -7.405 2.475 2.927 1.00 88.31 96 GLU A N 1
ATOM 767 C CA . GLU A 1 96 ? -7.489 1.855 4.239 1.00 88.31 96 GLU A CA 1
ATOM 768 C C . GLU A 1 96 ? -8.139 0.490 4.061 1.00 88.31 96 GLU A C 1
ATOM 770 O O . GLU A 1 96 ? -9.185 0.362 3.423 1.00 88.31 96 GLU A O 1
ATOM 775 N N . LEU A 1 97 ? -7.479 -0.532 4.588 1.00 86.88 97 LEU A N 1
ATOM 776 C CA . LEU A 1 97 ? -7.791 -1.934 4.388 1.00 86.88 97 LEU A CA 1
ATOM 777 C C . LEU A 1 97 ? -7.843 -2.616 5.754 1.00 86.88 97 LEU A C 1
ATOM 779 O O . LEU A 1 97 ? -6.837 -2.702 6.463 1.00 86.88 97 LEU A O 1
ATOM 783 N N . GLY A 1 98 ? -9.018 -3.124 6.114 1.00 88.44 98 GLY A N 1
ATOM 784 C CA . GLY A 1 98 ? -9.161 -4.042 7.239 1.00 88.44 98 GLY A CA 1
ATOM 785 C C . GLY A 1 98 ? -8.644 -5.424 6.852 1.00 88.44 98 GLY A C 1
ATOM 786 O O . GLY A 1 98 ? -9.005 -5.949 5.800 1.00 88.44 98 GLY A O 1
ATOM 787 N N . VAL A 1 99 ? -7.783 -6.008 7.683 1.00 89.00 99 VAL A N 1
ATOM 788 C CA . VAL A 1 99 ? -7.270 -7.363 7.472 1.00 89.00 99 VAL A CA 1
ATOM 789 C C . VAL A 1 99 ? -8.145 -8.367 8.211 1.00 89.00 99 VAL A C 1
ATOM 791 O O . VAL A 1 99 ? -8.253 -8.328 9.437 1.00 89.00 99 VAL A O 1
ATOM 794 N N . GLU A 1 100 ? -8.682 -9.329 7.468 1.00 85.69 100 GLU A N 1
ATOM 795 C CA . GLU A 1 100 ? -9.450 -10.455 7.994 1.00 85.69 100 GLU A CA 1
ATOM 796 C C . GLU A 1 100 ? -8.880 -11.779 7.470 1.00 85.69 100 GLU A C 1
ATOM 798 O O . GLU A 1 100 ? -8.361 -11.849 6.357 1.00 85.69 100 GLU A O 1
ATOM 803 N N . GLY A 1 101 ? -8.929 -12.836 8.290 1.00 85.12 101 GLY A N 1
ATOM 804 C CA . GLY A 1 101 ? -8.544 -14.190 7.866 1.00 85.12 101 GLY A CA 1
ATOM 805 C C . GLY A 1 101 ? -7.076 -14.374 7.446 1.00 85.12 101 GLY A C 1
ATOM 806 O O . GLY A 1 101 ? -6.784 -15.270 6.654 1.00 85.12 101 GLY A O 1
ATOM 807 N N . PHE A 1 102 ? -6.148 -13.548 7.946 1.00 89.19 102 PHE A N 1
ATOM 808 C CA . PHE A 1 102 ? -4.740 -13.596 7.538 1.00 89.19 102 PHE A CA 1
ATOM 809 C C . PHE A 1 102 ? -4.071 -14.944 7.843 1.00 89.19 102 PHE A C 1
ATOM 811 O O . PHE A 1 102 ? -4.122 -15.449 8.967 1.00 89.19 102 PHE A O 1
ATOM 818 N N . LYS A 1 103 ? -3.361 -15.475 6.845 1.00 87.12 103 LYS A N 1
ATOM 819 C CA . LYS A 1 103 ? -2.442 -16.608 6.975 1.00 87.12 103 LYS A CA 1
ATOM 820 C C . LYS A 1 103 ? -1.072 -16.183 6.465 1.00 87.12 103 LYS A C 1
ATOM 822 O O . LYS A 1 103 ? -0.958 -15.742 5.325 1.00 87.12 103 LYS A O 1
ATOM 827 N N . SER A 1 104 ? -0.049 -16.327 7.304 1.00 86.06 104 SER A N 1
ATOM 828 C CA . SER A 1 104 ? 1.318 -15.962 6.926 1.00 86.06 104 SER A CA 1
ATOM 829 C C . SER A 1 104 ? 1.873 -16.889 5.847 1.00 86.06 104 SER A C 1
ATOM 831 O O . SER A 1 104 ? 1.552 -18.077 5.824 1.00 86.06 104 SER A O 1
ATOM 833 N N . ILE A 1 105 ? 2.796 -16.376 5.031 1.00 82.31 105 ILE A N 1
ATOM 834 C CA . ILE A 1 105 ? 3.618 -17.139 4.080 1.00 82.31 105 ILE A CA 1
ATOM 835 C C . ILE A 1 105 ? 4.235 -18.375 4.753 1.00 82.31 105 ILE A C 1
ATOM 837 O O . ILE A 1 105 ? 4.262 -19.459 4.174 1.00 82.31 105 ILE A O 1
ATOM 841 N N . ARG A 1 106 ? 4.667 -18.245 6.015 1.00 82.00 106 ARG A N 1
ATOM 842 C CA . ARG A 1 106 ? 5.265 -19.349 6.785 1.00 82.00 106 ARG A CA 1
ATOM 843 C C . ARG A 1 106 ? 4.293 -20.494 7.066 1.00 82.00 106 ARG A C 1
ATOM 845 O O . ARG A 1 106 ? 4.733 -21.629 7.213 1.00 82.00 106 ARG A O 1
ATOM 852 N N . ALA A 1 107 ? 2.991 -20.218 7.127 1.00 83.25 107 ALA A N 1
ATOM 853 C CA . ALA A 1 107 ? 1.974 -21.243 7.352 1.00 83.25 107 ALA A CA 1
ATOM 854 C C . ALA A 1 107 ? 1.839 -22.209 6.160 1.00 83.25 107 ALA A C 1
ATOM 856 O O . ALA A 1 107 ? 1.273 -23.287 6.313 1.00 83.25 107 ALA A O 1
ATOM 857 N N . PHE A 1 108 ? 2.383 -21.848 4.993 1.00 79.12 108 PHE A N 1
ATOM 858 C CA . PHE A 1 108 ? 2.373 -22.664 3.777 1.00 79.12 108 PHE A CA 1
ATOM 859 C C . PHE A 1 108 ? 3.658 -23.496 3.588 1.00 79.12 108 PHE A C 1
ATOM 861 O O . PHE A 1 108 ? 3.857 -24.095 2.532 1.00 79.12 108 PHE A O 1
ATOM 868 N N . GLY A 1 109 ? 4.536 -23.555 4.599 1.00 75.88 109 GLY A N 1
ATOM 869 C CA . GLY A 1 109 ? 5.759 -24.362 4.568 1.00 75.88 109 GLY A CA 1
ATOM 870 C C . GLY A 1 109 ? 6.758 -23.926 3.488 1.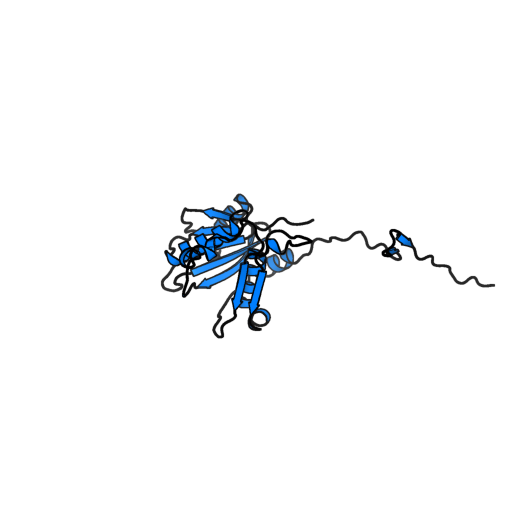00 75.88 109 GLY A C 1
ATOM 871 O O . GLY A 1 109 ? 6.849 -22.746 3.144 1.00 75.88 109 GLY A O 1
ATOM 872 N N . ASN A 1 110 ? 7.513 -24.888 2.944 1.00 66.88 110 ASN A N 1
ATOM 873 C CA . ASN A 1 110 ? 8.581 -24.635 1.963 1.00 66.88 110 ASN A CA 1
ATOM 874 C C . ASN A 1 110 ? 8.079 -24.028 0.640 1.00 66.88 110 ASN A C 1
ATOM 876 O O . ASN A 1 110 ? 8.829 -23.334 -0.043 1.00 66.88 110 ASN A O 1
ATOM 880 N N . THR A 1 111 ? 6.807 -24.233 0.289 1.00 63.81 111 THR A N 1
ATOM 881 C CA . THR A 1 111 ? 6.194 -23.660 -0.918 1.00 63.81 111 THR A CA 1
ATOM 882 C C . THR A 1 111 ? 6.116 -22.131 -0.850 1.00 63.81 111 THR A C 1
ATOM 884 O O . THR A 1 111 ? 6.195 -21.465 -1.876 1.00 63.81 111 THR A O 1
ATOM 887 N N . GLY A 1 112 ? 6.004 -21.556 0.354 1.00 59.66 112 GLY A N 1
ATOM 888 C CA . GLY A 1 112 ? 5.958 -20.104 0.553 1.00 59.66 112 GLY A CA 1
ATOM 889 C C . GLY A 1 112 ? 7.330 -19.420 0.543 1.00 59.66 112 GLY A C 1
ATOM 890 O O . GLY A 1 112 ? 7.411 -18.215 0.317 1.00 59.66 112 GLY A O 1
ATOM 891 N N . THR A 1 113 ? 8.415 -20.162 0.788 1.00 62.34 113 THR A N 1
ATOM 892 C CA . THR A 1 113 ? 9.772 -19.611 0.971 1.00 62.34 113 THR A CA 1
ATOM 893 C C . THR A 1 113 ? 10.721 -19.884 -0.194 1.00 62.34 113 THR A C 1
ATOM 895 O O . THR A 1 113 ? 11.779 -19.264 -0.255 1.00 62.34 113 THR A O 1
ATOM 898 N N . GLY A 1 114 ? 10.350 -20.766 -1.128 1.00 65.31 114 GLY A N 1
ATOM 899 C CA . GLY A 1 114 ? 11.147 -21.094 -2.318 1.00 65.31 114 GLY A CA 1
ATOM 900 C C . GLY A 1 114 ? 11.138 -20.028 -3.419 1.00 65.31 114 GLY A C 1
ATOM 901 O O . GLY A 1 114 ? 11.792 -20.202 -4.443 1.00 65.31 114 GLY A O 1
ATOM 902 N N . ALA A 1 115 ? 10.397 -18.938 -3.224 1.00 70.56 115 ALA A N 1
ATOM 903 C CA . ALA A 1 115 ? 10.248 -17.883 -4.210 1.00 70.56 115 ALA A CA 1
ATOM 904 C C . ALA A 1 115 ? 11.524 -17.013 -4.273 1.00 70.56 115 ALA A C 1
ATOM 906 O O . ALA A 1 115 ? 12.022 -16.526 -3.253 1.00 70.56 115 ALA A O 1
ATOM 907 N N . GLY A 1 116 ? 12.058 -16.813 -5.477 1.00 70.94 116 GLY A N 1
ATOM 908 C CA . GLY A 1 116 ? 13.284 -16.067 -5.731 1.00 70.94 116 GLY A CA 1
ATOM 909 C C . GLY A 1 116 ? 13.184 -14.615 -5.264 1.00 70.94 116 GLY A C 1
ATOM 910 O O . GLY A 1 116 ? 12.185 -13.922 -5.471 1.00 70.94 116 GLY A O 1
ATOM 911 N N . LEU A 1 117 ? 14.234 -14.116 -4.617 1.00 72.56 117 LEU A N 1
ATOM 912 C CA . LEU A 1 117 ? 14.322 -12.700 -4.263 1.00 72.56 117 LEU A CA 1
ATOM 913 C C . LEU A 1 117 ? 14.357 -11.857 -5.547 1.00 72.56 117 LEU A C 1
ATOM 915 O O . LEU A 1 117 ? 15.190 -12.095 -6.413 1.00 72.56 117 LEU A O 1
ATOM 919 N N . GLY A 1 118 ? 13.448 -10.886 -5.669 1.00 73.62 118 GLY A N 1
ATOM 920 C CA . GLY A 1 118 ? 13.359 -10.013 -6.848 1.00 73.62 118 GLY A CA 1
ATOM 921 C C . GLY A 1 118 ? 12.623 -10.611 -8.054 1.00 73.62 118 GLY A C 1
ATOM 922 O O . GLY A 1 118 ? 12.524 -9.950 -9.086 1.00 73.62 118 GLY A O 1
ATOM 923 N N . ALA A 1 119 ? 12.075 -11.826 -7.941 1.00 79.00 119 ALA A N 1
ATOM 924 C CA . ALA A 1 119 ? 11.208 -12.392 -8.970 1.00 79.00 119 ALA A CA 1
ATOM 925 C C . ALA A 1 119 ? 9.931 -11.553 -9.136 1.00 79.00 119 ALA A C 1
ATOM 927 O O . ALA A 1 119 ? 9.325 -11.109 -8.154 1.00 79.00 119 ALA A O 1
ATOM 928 N N . LYS A 1 120 ? 9.518 -11.334 -10.388 1.00 80.81 120 LYS A N 1
ATOM 929 C CA . LYS A 1 120 ? 8.341 -10.516 -10.685 1.00 80.81 120 LYS A CA 1
ATOM 930 C C . LYS A 1 120 ? 7.061 -11.328 -10.513 1.00 80.81 120 LYS A C 1
ATOM 932 O O . LYS A 1 120 ? 6.883 -12.311 -11.234 1.00 80.81 120 LYS A O 1
ATOM 937 N N . PRO A 1 121 ? 6.147 -10.910 -9.620 1.00 84.50 121 PRO A N 1
ATOM 938 C CA . PRO A 1 121 ? 4.863 -11.572 -9.495 1.00 84.50 121 PRO A CA 1
ATOM 939 C C . PRO A 1 121 ? 3.993 -11.285 -10.721 1.00 84.50 121 PRO A C 1
ATOM 941 O O . PRO A 1 121 ? 3.902 -10.145 -11.181 1.00 84.50 121 PRO A O 1
ATOM 944 N N . CYS A 1 122 ? 3.266 -12.292 -11.199 1.00 84.25 122 CYS A N 1
ATOM 945 C CA . CYS A 1 122 ? 2.086 -12.034 -12.021 1.00 84.25 122 CYS A CA 1
ATOM 946 C C . CYS A 1 122 ? 0.959 -11.528 -11.121 1.00 84.25 122 CYS A C 1
ATOM 948 O O . CYS A 1 122 ? 0.774 -12.041 -10.021 1.00 84.25 122 CYS A O 1
ATOM 950 N N . ILE A 1 123 ? 0.192 -10.538 -11.569 1.00 88.25 123 ILE A N 1
ATOM 951 C CA . ILE A 1 123 ? -0.906 -9.971 -10.779 1.00 88.25 123 ILE A CA 1
ATOM 952 C C . ILE A 1 123 ? -2.205 -10.179 -11.546 1.00 88.25 123 ILE A C 1
ATOM 954 O O . ILE A 1 123 ? -2.320 -9.758 -12.697 1.00 88.25 123 ILE A O 1
ATOM 958 N N . VAL A 1 124 ? -3.180 -10.818 -10.907 1.00 88.62 124 VAL A N 1
ATOM 959 C CA . VAL A 1 124 ? -4.489 -11.119 -11.491 1.00 88.62 124 VAL A CA 1
ATOM 960 C C . VAL A 1 124 ? -5.568 -10.457 -10.648 1.00 88.62 124 VAL A C 1
ATOM 962 O O . VAL A 1 124 ? -5.651 -10.685 -9.444 1.00 88.62 124 VAL A O 1
ATOM 965 N N . PHE A 1 125 ? -6.405 -9.651 -11.295 1.00 90.12 125 PHE A N 1
ATOM 966 C CA . PHE A 1 125 ? -7.590 -9.058 -10.682 1.00 90.12 125 PHE A CA 1
ATOM 967 C C . PHE A 1 125 ? -8.830 -9.762 -11.219 1.00 90.12 125 PHE A C 1
ATOM 969 O O . PHE A 1 125 ? -9.023 -9.823 -12.432 1.00 90.12 125 PHE A O 1
ATOM 976 N N . VAL A 1 126 ? -9.657 -10.291 -10.322 1.00 90.06 126 VAL A N 1
ATOM 977 C CA . VAL A 1 126 ? -10.874 -11.034 -10.658 1.00 90.06 126 VAL A CA 1
ATOM 978 C C . VAL A 1 126 ? -12.090 -10.259 -10.159 1.00 90.06 126 VAL A C 1
ATOM 980 O O . VAL A 1 126 ? -12.238 -10.034 -8.958 1.00 90.06 126 VAL A O 1
ATOM 983 N N . GLY A 1 127 ? -12.965 -9.869 -11.087 1.00 87.19 127 GLY A N 1
ATOM 984 C CA . GLY A 1 127 ? -14.235 -9.197 -10.806 1.00 87.19 127 GLY A CA 1
ATOM 985 C C . GLY A 1 127 ? -14.328 -7.781 -11.384 1.00 87.19 127 GLY A C 1
ATOM 986 O O . GLY A 1 127 ? -13.414 -6.970 -11.253 1.00 87.19 127 GLY A O 1
ATOM 987 N N . GLU A 1 128 ? -15.478 -7.461 -11.975 1.00 87.06 128 GLU A N 1
ATOM 988 C CA . GLU A 1 128 ? -15.746 -6.186 -12.667 1.00 87.06 128 GLU A CA 1
ATOM 989 C C . GLU A 1 128 ? -15.751 -4.971 -11.727 1.00 87.06 128 GLU A C 1
ATOM 991 O O . GLU A 1 128 ? -15.563 -3.829 -12.149 1.00 87.06 128 GLU A O 1
ATOM 996 N N . LYS A 1 129 ? -15.919 -5.204 -10.417 1.00 86.12 129 LYS A N 1
ATOM 997 C CA . LYS A 1 129 ? -15.922 -4.134 -9.412 1.00 86.12 129 LYS A CA 1
ATOM 998 C C . LYS A 1 129 ? -14.593 -3.380 -9.334 1.00 86.12 129 LYS A C 1
ATOM 1000 O O . LYS A 1 129 ? -14.586 -2.231 -8.904 1.00 86.12 129 LYS A O 1
ATOM 1005 N N . PHE A 1 130 ? -13.488 -3.981 -9.783 1.00 87.44 130 PHE A N 1
ATOM 1006 C CA . PHE A 1 130 ? -12.203 -3.289 -9.906 1.00 87.44 130 PHE A CA 1
ATOM 1007 C C . PHE A 1 130 ? -12.209 -2.157 -10.945 1.00 87.44 130 PHE A C 1
ATOM 1009 O O . PHE A 1 130 ? -11.347 -1.281 -10.877 1.00 87.44 130 PHE A O 1
ATOM 1016 N N . ASP A 1 131 ? -13.172 -2.148 -11.869 1.00 87.62 131 ASP A N 1
ATOM 1017 C CA . ASP A 1 131 ? -13.333 -1.099 -12.877 1.00 87.62 131 ASP A CA 1
ATOM 1018 C C . ASP A 1 131 ? -14.473 -0.129 -12.547 1.00 87.62 131 ASP A C 1
ATOM 1020 O O . ASP A 1 131 ? -14.370 1.061 -12.861 1.00 87.62 131 ASP A O 1
ATOM 1024 N N . SER A 1 132 ? -15.525 -0.608 -11.874 1.00 87.19 132 SER A N 1
ATOM 1025 C CA . SER A 1 132 ? -16.718 0.191 -11.565 1.00 87.19 132 SER A CA 1
ATOM 1026 C C . SER A 1 132 ? -16.684 0.903 -10.208 1.00 87.19 132 SER A C 1
ATOM 1028 O O . SER A 1 132 ? -17.195 2.017 -10.102 1.00 87.19 132 SER A O 1
ATOM 1030 N N . VAL A 1 133 ? -16.077 0.317 -9.168 1.00 86.69 133 VAL A N 1
ATOM 1031 C CA . VAL A 1 133 ? -16.073 0.892 -7.811 1.00 86.69 133 VAL A CA 1
ATOM 1032 C C . VAL A 1 133 ? -14.807 1.733 -7.600 1.00 86.69 133 VAL A C 1
ATOM 1034 O O . VAL A 1 133 ? -13.707 1.179 -7.644 1.00 86.69 133 VAL A O 1
ATOM 1037 N N . PRO A 1 134 ? -14.911 3.044 -7.293 1.00 86.81 134 PRO A N 1
ATOM 1038 C CA . PRO A 1 134 ? -13.746 3.925 -7.157 1.00 86.81 134 PRO A CA 1
ATOM 1039 C C . PRO A 1 134 ? -12.682 3.428 -6.168 1.00 86.81 134 PRO A C 1
ATOM 1041 O O . PRO A 1 134 ? -11.495 3.443 -6.489 1.00 86.81 134 PRO A O 1
ATOM 1044 N N . GLY A 1 135 ? -13.088 2.924 -4.996 1.00 84.88 135 GLY A N 1
ATOM 1045 C CA . GLY A 1 135 ? -12.152 2.392 -4.000 1.00 84.88 135 GLY A CA 1
ATOM 1046 C C . GLY A 1 135 ? -11.402 1.145 -4.469 1.00 84.88 135 GLY A C 1
ATOM 1047 O O . GLY A 1 135 ? -10.207 1.018 -4.219 1.00 84.88 135 GLY A O 1
ATOM 1048 N N . LEU A 1 136 ? -12.067 0.248 -5.203 1.00 86.94 136 LEU A N 1
ATOM 1049 C CA . LEU A 1 136 ? -11.420 -0.937 -5.771 1.00 86.94 136 LEU A CA 1
ATOM 1050 C C . LEU A 1 136 ? -10.559 -0.590 -6.984 1.00 86.94 136 LEU A C 1
ATOM 1052 O O . LEU A 1 136 ? -9.502 -1.185 -7.163 1.00 86.94 136 LEU A O 1
ATOM 1056 N N . LYS A 1 137 ? -10.941 0.417 -7.770 1.00 90.50 137 LYS A N 1
ATOM 1057 C CA . LYS A 1 137 ? -10.098 0.956 -8.840 1.00 90.50 137 LYS A CA 1
ATOM 1058 C C . LYS A 1 137 ? -8.803 1.551 -8.287 1.00 90.50 137 LYS A C 1
ATOM 1060 O O . LYS A 1 137 ? -7.726 1.294 -8.828 1.00 90.50 137 LYS A O 1
ATOM 1065 N N . LEU A 1 138 ? -8.890 2.277 -7.168 1.00 89.44 138 LEU A N 1
ATOM 1066 C CA . LEU A 1 138 ? -7.720 2.746 -6.428 1.00 89.44 138 LEU A CA 1
ATOM 1067 C C . LEU A 1 138 ? -6.900 1.568 -5.886 1.00 89.44 138 LEU A C 1
ATOM 1069 O O . LEU A 1 138 ? -5.690 1.539 -6.089 1.00 89.44 138 LEU A O 1
ATOM 1073 N N . ALA A 1 139 ? -7.544 0.564 -5.282 1.00 89.06 139 ALA A N 1
ATOM 1074 C CA . ALA A 1 139 ? -6.873 -0.645 -4.799 1.00 89.06 139 ALA A CA 1
ATOM 1075 C C . ALA A 1 139 ? -6.110 -1.364 -5.920 1.00 89.06 139 ALA A C 1
ATOM 1077 O O . ALA A 1 139 ? -4.939 -1.700 -5.753 1.00 89.06 139 ALA A O 1
ATOM 1078 N N . ARG A 1 140 ? -6.739 -1.539 -7.090 1.00 91.19 140 ARG A N 1
ATOM 1079 C CA . ARG A 1 140 ? -6.120 -2.115 -8.289 1.00 91.19 140 ARG A CA 1
ATOM 1080 C C . ARG A 1 140 ? -4.892 -1.317 -8.698 1.00 91.19 140 ARG A C 1
ATOM 1082 O O . ARG A 1 140 ? -3.820 -1.892 -8.870 1.00 91.19 140 ARG A O 1
ATOM 1089 N N . SER A 1 141 ? -5.033 0.003 -8.826 1.00 92.56 141 SER A N 1
ATOM 1090 C CA . SER A 1 141 ? -3.922 0.877 -9.207 1.00 92.56 141 SER A CA 1
ATOM 1091 C C . SER A 1 141 ? -2.775 0.822 -8.201 1.00 92.56 141 SER A C 1
ATOM 1093 O O . SER A 1 141 ? -1.619 0.813 -8.617 1.00 92.56 141 SER A O 1
ATOM 1095 N N . LEU A 1 142 ? -3.077 0.804 -6.905 1.00 91.44 142 LEU A N 1
ATOM 1096 C CA . LEU A 1 142 ? -2.079 0.833 -5.846 1.00 91.44 142 LEU A CA 1
ATOM 1097 C C . LEU A 1 142 ? -1.344 -0.504 -5.739 1.00 91.44 142 LEU A C 1
ATOM 1099 O O . LEU A 1 142 ? -0.123 -0.518 -5.644 1.00 91.44 142 LEU A O 1
ATOM 1103 N N . LEU A 1 143 ? -2.060 -1.628 -5.804 1.00 90.56 143 LEU A N 1
ATOM 1104 C CA . LEU A 1 143 ? -1.457 -2.962 -5.757 1.00 90.56 143 LEU A CA 1
ATOM 1105 C C . LEU A 1 143 ? -0.591 -3.237 -6.990 1.00 90.56 143 LEU A C 1
ATOM 1107 O O . LEU A 1 143 ? 0.478 -3.828 -6.855 1.00 90.56 143 LEU A O 1
ATOM 1111 N N . LEU A 1 144 ? -1.006 -2.771 -8.174 1.00 90.56 144 LEU A N 1
ATOM 1112 C CA . LEU A 1 144 ? -0.172 -2.824 -9.376 1.00 90.56 144 LEU A CA 1
ATOM 1113 C C . LEU A 1 144 ? 1.123 -2.035 -9.190 1.00 90.56 144 LEU A C 1
ATOM 1115 O O . LEU A 1 144 ? 2.199 -2.557 -9.462 1.00 90.56 144 LEU A O 1
ATOM 1119 N N . ASP A 1 145 ? 1.030 -0.796 -8.709 1.00 89.81 145 ASP A N 1
ATOM 1120 C CA . ASP A 1 145 ? 2.200 0.059 -8.498 1.00 89.81 145 ASP A CA 1
ATOM 1121 C C . ASP A 1 145 ? 3.119 -0.495 -7.402 1.00 89.81 145 ASP A C 1
ATOM 1123 O O . ASP A 1 145 ? 4.341 -0.449 -7.531 1.00 89.81 145 ASP A O 1
ATOM 1127 N N . MET A 1 146 ? 2.531 -1.106 -6.367 1.00 89.12 146 MET A N 1
ATOM 1128 C CA . MET A 1 146 ? 3.276 -1.788 -5.324 1.00 89.12 146 MET A CA 1
ATOM 1129 C C . MET A 1 146 ? 4.008 -2.991 -5.902 1.00 89.12 146 MET A C 1
ATOM 1131 O O . MET A 1 146 ? 5.214 -3.039 -5.774 1.00 89.12 146 MET A O 1
ATOM 1135 N N . PHE A 1 147 ? 3.362 -3.943 -6.574 1.00 87.06 147 PHE A N 1
ATOM 1136 C CA . PHE A 1 147 ? 3.997 -5.224 -6.921 1.00 87.06 147 PHE A CA 1
ATOM 1137 C C . PHE A 1 147 ? 4.704 -5.289 -8.287 1.00 87.06 147 PHE A C 1
ATOM 1139 O O . PHE A 1 147 ? 5.440 -6.247 -8.511 1.00 87.06 147 PHE A O 1
ATOM 1146 N N . ARG A 1 148 ? 4.558 -4.297 -9.178 1.00 83.56 148 ARG A N 1
ATOM 1147 C CA . ARG A 1 148 ? 5.163 -4.330 -10.531 1.00 83.56 148 ARG A CA 1
ATOM 1148 C C . ARG A 1 148 ? 6.700 -4.368 -10.566 1.00 83.56 148 ARG A C 1
ATOM 1150 O O . ARG A 1 148 ? 7.261 -4.969 -11.481 1.00 83.56 148 ARG A O 1
ATOM 1157 N N . GLY A 1 149 ? 7.364 -3.742 -9.589 1.00 84.56 149 GLY A N 1
ATOM 1158 C CA . GLY A 1 149 ? 8.828 -3.583 -9.573 1.00 84.56 149 GLY A CA 1
ATOM 1159 C C . GLY A 1 149 ? 9.346 -2.725 -10.737 1.00 84.56 149 GLY A C 1
ATOM 1160 O O . GLY A 1 149 ? 8.636 -1.848 -11.232 1.00 84.56 149 GLY A O 1
ATOM 1161 N N . GLU A 1 150 ? 10.578 -2.977 -11.182 1.00 83.06 150 GLU A N 1
ATOM 1162 C CA . GLU A 1 150 ? 11.200 -2.261 -12.309 1.00 83.06 150 GLU A CA 1
ATOM 1163 C C . GLU A 1 150 ? 10.438 -2.455 -13.628 1.00 83.06 150 GLU A C 1
ATOM 1165 O O . GLU A 1 150 ? 9.812 -3.488 -13.858 1.00 83.06 150 GLU A O 1
ATOM 1170 N N . THR A 1 151 ? 10.520 -1.506 -14.560 1.00 82.88 151 THR A N 1
ATOM 1171 C CA . THR A 1 151 ? 9.957 -1.704 -15.907 1.00 82.88 151 THR A CA 1
ATOM 1172 C C . THR A 1 151 ? 10.982 -2.421 -16.783 1.00 82.88 151 THR A C 1
ATOM 1174 O O . THR A 1 151 ? 12.076 -1.912 -16.993 1.00 82.88 151 THR A O 1
ATOM 1177 N N . VAL A 1 152 ? 10.638 -3.603 -17.304 1.00 83.00 152 VAL A N 1
ATOM 1178 C CA . VAL A 1 152 ? 11.522 -4.400 -18.180 1.00 83.00 152 VAL A CA 1
ATOM 1179 C C . VAL A 1 152 ? 10.848 -4.641 -19.524 1.00 83.00 152 VAL A C 1
ATOM 1181 O O . VAL A 1 152 ? 9.631 -4.810 -19.578 1.00 83.00 152 VAL A O 1
ATOM 1184 N N . ALA A 1 153 ? 11.633 -4.677 -20.601 1.00 83.69 153 ALA A N 1
ATOM 1185 C CA . ALA A 1 153 ? 11.123 -4.966 -21.943 1.00 83.69 153 ALA A CA 1
ATOM 1186 C C . ALA A 1 153 ? 10.815 -6.459 -22.150 1.00 83.69 153 ALA A C 1
ATOM 1188 O O . ALA A 1 153 ? 9.911 -6.808 -22.904 1.00 83.69 153 ALA A O 1
ATOM 1189 N N . THR A 1 154 ? 11.558 -7.338 -21.475 1.00 83.31 154 THR A N 1
ATOM 1190 C CA . THR A 1 154 ? 11.436 -8.794 -21.586 1.00 83.31 154 THR A CA 1
ATOM 1191 C C . THR A 1 154 ? 11.445 -9.434 -20.201 1.00 83.31 154 THR A C 1
ATOM 1193 O O . THR A 1 154 ? 12.080 -8.937 -19.271 1.00 83.31 154 THR A O 1
ATOM 1196 N N . VAL A 1 155 ? 10.712 -10.537 -20.050 1.00 81.00 155 VAL A N 1
ATOM 1197 C CA . VAL A 1 155 ? 10.609 -11.286 -18.792 1.00 81.00 155 VAL A CA 1
ATOM 1198 C C . VAL A 1 155 ? 11.081 -12.711 -19.039 1.00 81.00 155 VAL A C 1
ATOM 1200 O O . VAL A 1 155 ? 10.662 -13.349 -20.003 1.00 81.00 155 VAL A O 1
ATOM 1203 N N . ASN A 1 156 ? 11.947 -13.217 -18.164 1.00 81.88 156 ASN A N 1
ATOM 1204 C CA . ASN A 1 156 ? 12.319 -14.624 -18.175 1.00 81.88 156 ASN A CA 1
ATOM 1205 C C . ASN A 1 156 ? 11.193 -15.454 -17.541 1.00 81.88 156 ASN A C 1
ATOM 1207 O O . ASN A 1 156 ? 10.890 -15.272 -16.363 1.00 81.88 156 ASN A O 1
ATOM 1211 N N . LEU A 1 157 ? 10.609 -16.383 -18.302 1.00 78.12 157 LEU A N 1
ATOM 1212 C CA . LEU A 1 157 ? 9.531 -17.260 -17.829 1.00 78.12 157 LEU A CA 1
ATOM 1213 C C . LEU A 1 157 ? 9.958 -18.120 -16.633 1.00 78.12 157 LEU A C 1
ATOM 1215 O O . LEU A 1 157 ? 9.160 -18.337 -15.729 1.00 78.12 157 LEU A O 1
ATOM 1219 N N . ALA A 1 158 ? 11.227 -18.538 -16.578 1.00 75.81 158 ALA A N 1
ATOM 1220 C CA . ALA A 1 158 ? 11.761 -19.290 -15.440 1.00 75.81 158 ALA A CA 1
ATOM 1221 C C . ALA A 1 158 ? 11.826 -18.460 -14.142 1.00 75.81 158 ALA A C 1
ATOM 1223 O O . ALA A 1 158 ? 11.970 -19.021 -13.061 1.00 75.81 158 ALA A O 1
ATOM 1224 N N . GLY A 1 159 ? 11.734 -17.128 -14.244 1.00 70.75 159 GLY A N 1
ATOM 1225 C CA . GLY A 1 159 ? 11.696 -16.203 -13.111 1.00 70.75 159 GLY A CA 1
ATOM 1226 C C . GLY A 1 159 ? 10.284 -15.831 -12.651 1.00 70.75 159 GLY A C 1
ATOM 1227 O O . GLY A 1 159 ? 10.156 -15.036 -11.722 1.00 70.75 159 GLY A O 1
ATOM 1228 N N . VAL A 1 160 ? 9.232 -16.360 -13.287 1.00 75.62 160 VAL A N 1
ATOM 1229 C CA . VAL A 1 160 ? 7.845 -16.181 -12.840 1.00 75.62 160 VAL A CA 1
ATOM 1230 C C . VAL A 1 160 ? 7.527 -17.279 -11.831 1.00 75.62 160 VAL A C 1
ATOM 1232 O O . VAL A 1 160 ? 7.175 -18.397 -12.194 1.00 75.62 160 VAL A O 1
ATOM 1235 N N . ASP A 1 161 ? 7.684 -16.961 -10.551 1.00 78.56 161 ASP A N 1
ATOM 1236 C CA . ASP A 1 161 ? 7.573 -17.933 -9.458 1.00 78.56 161 ASP A CA 1
ATOM 1237 C C . ASP A 1 161 ? 6.279 -17.807 -8.642 1.00 78.56 161 ASP A C 1
ATOM 1239 O O . ASP A 1 161 ? 5.933 -18.711 -7.881 1.00 78.56 161 ASP A O 1
ATOM 1243 N N . ARG A 1 162 ? 5.557 -16.687 -8.779 1.00 80.31 162 ARG A N 1
ATOM 1244 C CA . ARG A 1 162 ? 4.390 -16.383 -7.949 1.00 80.31 162 ARG A CA 1
ATOM 1245 C C . ARG A 1 162 ? 3.326 -15.584 -8.686 1.00 80.31 162 ARG A C 1
ATOM 1247 O O . ARG A 1 162 ? 3.611 -14.763 -9.560 1.00 80.31 162 ARG A O 1
ATOM 1254 N N . VAL A 1 163 ? 2.088 -15.778 -8.241 1.00 84.44 163 VAL A N 1
ATOM 1255 C CA . VAL A 1 163 ? 0.920 -15.031 -8.704 1.00 84.44 163 VAL A CA 1
ATOM 1256 C C . VAL A 1 163 ? 0.234 -14.385 -7.504 1.00 84.44 163 VAL A C 1
ATOM 1258 O O . VAL A 1 163 ? -0.111 -15.060 -6.537 1.00 84.44 163 VAL A O 1
ATOM 1261 N N . VAL A 1 164 ? 0.036 -13.071 -7.564 1.00 85.94 164 VAL A N 1
ATOM 1262 C CA . VAL A 1 164 ? -0.790 -12.311 -6.625 1.00 85.94 164 VAL A CA 1
ATOM 1263 C C . VAL A 1 164 ? -2.189 -12.215 -7.218 1.00 85.94 164 VAL A C 1
ATOM 1265 O O . VAL A 1 164 ? -2.386 -11.586 -8.256 1.00 85.94 164 VAL A O 1
ATOM 1268 N N . VAL A 1 165 ? -3.162 -12.843 -6.563 1.00 87.44 165 VAL A N 1
ATOM 1269 C CA . VAL A 1 165 ? -4.563 -12.823 -6.996 1.00 87.44 165 VAL A CA 1
ATOM 1270 C C . VAL A 1 165 ? -5.360 -11.922 -6.063 1.00 87.44 165 VAL A C 1
ATOM 1272 O O . VAL A 1 165 ? -5.347 -12.111 -4.848 1.00 87.44 165 VAL A O 1
ATOM 1275 N N . ALA A 1 166 ? -6.062 -10.949 -6.635 1.00 88.50 166 ALA A N 1
ATOM 1276 C CA . ALA A 1 166 ? -6.998 -10.088 -5.932 1.00 88.50 166 ALA A CA 1
ATOM 1277 C C . ALA A 1 166 ? -8.403 -10.308 -6.499 1.00 88.50 166 ALA A C 1
ATOM 1279 O O . ALA A 1 166 ? -8.654 -10.039 -7.672 1.00 88.50 166 ALA A O 1
ATOM 1280 N N . THR A 1 167 ? -9.324 -10.777 -5.661 1.00 87.75 167 THR A N 1
ATOM 1281 C CA . THR A 1 167 ? -10.713 -11.056 -6.049 1.00 87.75 167 THR A CA 1
ATOM 1282 C C . THR A 1 167 ? -11.643 -10.059 -5.373 1.00 87.75 167 THR A C 1
ATOM 1284 O O . THR A 1 167 ? -11.568 -9.866 -4.160 1.00 87.75 167 THR A O 1
ATOM 1287 N N . ALA A 1 168 ? -12.521 -9.420 -6.143 1.00 86.94 168 ALA A N 1
ATOM 1288 C C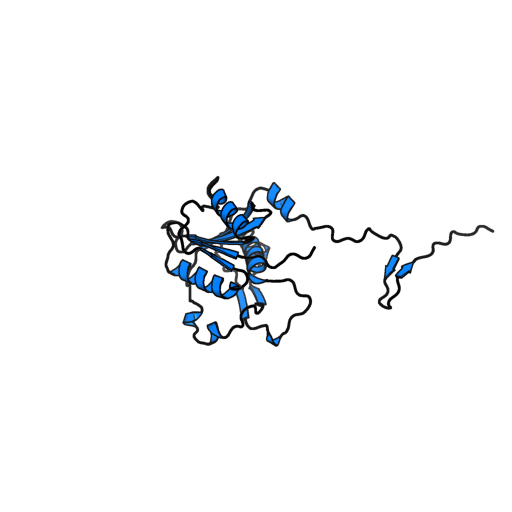A . ALA A 1 168 ? -13.525 -8.516 -5.601 1.00 86.94 168 ALA A CA 1
ATOM 1289 C C . ALA A 1 168 ? -14.715 -9.315 -5.052 1.00 86.94 168 ALA A C 1
ATOM 1291 O O . ALA A 1 168 ? -15.422 -9.980 -5.806 1.00 86.94 168 ALA A O 1
ATOM 1292 N N . LEU A 1 169 ? -14.939 -9.225 -3.741 1.00 81.06 169 LEU A N 1
ATOM 1293 C CA . LEU A 1 169 ? -16.121 -9.775 -3.073 1.00 81.06 169 LEU A CA 1
ATOM 1294 C C . LEU A 1 169 ? -17.268 -8.752 -3.067 1.00 81.06 169 LEU A C 1
ATOM 1296 O O . LEU A 1 169 ? -17.060 -7.561 -3.320 1.00 81.06 169 LEU A O 1
ATOM 1300 N N . GLU A 1 170 ? -18.494 -9.209 -2.804 1.00 62.91 170 GLU A N 1
ATOM 1301 C CA . GLU A 1 170 ? -19.685 -8.379 -2.996 1.00 62.91 170 GLU A CA 1
ATOM 1302 C C . GLU A 1 170 ? -19.752 -7.137 -2.078 1.00 62.91 170 GLU A C 1
ATOM 1304 O O . GLU A 1 170 ? -20.240 -6.103 -2.535 1.00 62.91 170 GLU A O 1
ATOM 1309 N N . ASP A 1 171 ? -19.136 -7.166 -0.891 1.00 56.38 171 ASP A N 1
ATOM 1310 C CA . ASP A 1 171 ? -19.305 -6.155 0.174 1.00 56.38 171 ASP A CA 1
ATOM 1311 C C . ASP A 1 171 ? -18.155 -5.138 0.345 1.00 56.38 171 ASP A C 1
ATOM 1313 O O . ASP A 1 171 ? -17.967 -4.550 1.414 1.00 56.38 171 ASP A O 1
ATOM 1317 N N . ALA A 1 172 ? -17.351 -4.887 -0.689 1.00 50.31 172 ALA A N 1
ATOM 1318 C CA . ALA A 1 172 ? -16.226 -3.958 -0.561 1.00 50.31 172 ALA A CA 1
ATOM 1319 C C . ALA A 1 172 ? -16.679 -2.483 -0.428 1.00 50.31 172 ALA A C 1
ATOM 1321 O O . ALA A 1 172 ? -17.011 -1.824 -1.415 1.00 50.31 172 ALA A O 1
ATOM 1322 N N . LYS A 1 173 ? -16.628 -1.927 0.791 1.00 45.16 173 LYS A N 1
ATOM 1323 C CA . LYS A 1 173 ? -16.708 -0.477 1.057 1.00 45.16 173 LYS A CA 1
ATOM 1324 C C . LYS A 1 173 ? -15.305 0.145 1.081 1.00 45.16 173 LYS A C 1
ATOM 1326 O O . LYS A 1 173 ? -14.532 -0.169 1.977 1.00 45.16 173 LYS A O 1
ATOM 1331 N N . ALA A 1 174 ? -14.995 1.067 0.166 1.00 45.12 174 ALA A N 1
ATOM 1332 C CA . ALA A 1 174 ? -13.823 1.962 0.240 1.00 45.12 174 ALA A CA 1
ATOM 1333 C C . ALA A 1 174 ? -13.936 3.103 -0.797 1.00 45.12 174 ALA A C 1
ATOM 1335 O O . ALA A 1 174 ? -14.612 2.913 -1.805 1.00 45.12 174 ALA A O 1
ATOM 1336 N N . MET A 1 175 ? -13.228 4.240 -0.759 1.00 45.56 175 MET A N 1
ATOM 1337 C CA . MET A 1 175 ? -12.776 5.208 0.262 1.00 45.56 175 MET A CA 1
ATOM 1338 C C . MET A 1 175 ? -12.348 6.497 -0.514 1.00 45.56 175 MET A C 1
ATOM 1340 O O . MET A 1 175 ? -12.316 6.482 -1.744 1.00 45.56 175 MET A O 1
ATOM 1344 N N . THR A 1 176 ? -12.074 7.596 0.197 1.00 47.41 176 THR A N 1
ATOM 1345 C CA . THR A 1 176 ? -11.742 8.984 -0.197 1.00 47.41 176 THR A CA 1
ATOM 1346 C C . THR A 1 176 ? -10.456 9.199 -1.016 1.00 47.41 176 THR A C 1
ATOM 1348 O O . THR A 1 176 ? -9.450 8.527 -0.813 1.00 47.41 176 THR A O 1
ATOM 1351 N N . SER A 1 177 ? -10.483 10.214 -1.889 1.00 40.66 177 SER A N 1
ATOM 1352 C CA . SER A 1 177 ? -9.383 10.697 -2.743 1.00 40.66 177 SER A CA 1
ATOM 1353 C C . SER A 1 177 ? -8.772 12.017 -2.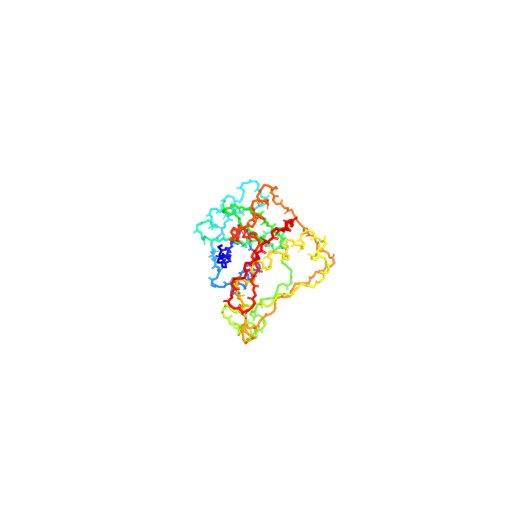241 1.00 40.66 177 SER A C 1
ATOM 1355 O O . SER A 1 177 ? -9.461 12.787 -1.573 1.00 40.66 177 SER A O 1
ATOM 1357 N N . ALA A 1 178 ? -7.513 12.306 -2.595 1.00 48.06 178 ALA A N 1
ATOM 1358 C CA . ALA A 1 178 ? -6.846 13.579 -2.285 1.00 48.06 178 ALA A CA 1
ATOM 1359 C C . ALA A 1 178 ? -7.357 14.773 -3.118 1.00 48.06 178 ALA A C 1
ATOM 1361 O O . ALA A 1 178 ? -8.245 14.632 -3.963 1.00 48.06 178 ALA A O 1
ATOM 1362 N N . THR A 1 179 ? -6.790 15.957 -2.863 1.00 52.91 179 THR A N 1
ATOM 1363 C CA . THR A 1 179 ? -7.134 17.218 -3.534 1.00 52.91 179 THR A CA 1
ATOM 1364 C C . THR A 1 179 ? -6.839 17.162 -5.039 1.00 52.91 179 THR A C 1
ATOM 1366 O O . THR A 1 179 ? -5.873 16.545 -5.494 1.00 52.91 179 THR A O 1
ATOM 1369 N N . ALA A 1 180 ? -7.692 17.811 -5.837 1.00 54.47 180 ALA A N 1
ATOM 1370 C CA . ALA A 1 180 ? -7.667 17.715 -7.301 1.00 54.47 180 ALA A CA 1
ATOM 1371 C C . ALA A 1 180 ? -6.362 18.227 -7.945 1.00 54.47 180 ALA A C 1
ATOM 1373 O O . ALA A 1 180 ? -6.042 17.844 -9.072 1.00 54.47 180 ALA A O 1
ATOM 1374 N N . ASP A 1 181 ? -5.613 19.077 -7.244 1.00 58.25 181 ASP A N 1
ATOM 1375 C CA . ASP A 1 181 ? -4.399 19.705 -7.765 1.00 58.25 181 ASP A CA 1
ATOM 1376 C C . ASP A 1 181 ? -3.231 18.713 -7.826 1.00 58.25 181 ASP A C 1
ATOM 1378 O O . ASP A 1 181 ? -2.622 18.555 -8.885 1.00 58.25 181 ASP A O 1
ATOM 1382 N N . VAL A 1 182 ? -3.012 17.933 -6.759 1.00 59.12 182 VAL A N 1
ATOM 1383 C CA . VAL A 1 182 ? -1.969 16.890 -6.742 1.00 59.12 182 VAL A CA 1
ATOM 1384 C C . VAL A 1 182 ? -2.293 15.802 -7.773 1.00 59.12 182 VAL A C 1
ATOM 1386 O O . VAL A 1 182 ? -1.410 15.323 -8.482 1.00 59.12 182 VAL A O 1
ATOM 1389 N N . GLN A 1 183 ? -3.582 15.462 -7.928 1.00 56.56 183 GLN A N 1
ATOM 1390 C CA . GLN A 1 183 ? -4.056 14.517 -8.946 1.00 56.56 183 GLN A CA 1
ATOM 1391 C C . GLN A 1 183 ? -3.686 14.927 -10.369 1.00 56.56 183 GLN A C 1
ATOM 1393 O O . GLN A 1 183 ? -3.239 14.077 -11.142 1.00 56.56 183 GLN A O 1
ATOM 1398 N N . LYS A 1 184 ? -3.849 16.209 -10.711 1.00 61.66 184 LYS A N 1
ATOM 1399 C CA . LYS A 1 184 ? -3.506 16.727 -12.039 1.00 61.66 184 LYS A CA 1
ATOM 1400 C C . LYS A 1 184 ? -2.009 16.677 -12.296 1.00 61.66 184 LYS A C 1
ATOM 1402 O O . LYS A 1 184 ? -1.626 16.244 -13.377 1.00 61.66 184 LYS A O 1
ATOM 1407 N N . GLU A 1 185 ? -1.190 17.079 -11.328 1.00 60.44 185 GLU A N 1
ATOM 1408 C CA . GLU A 1 185 ? 0.270 17.093 -11.466 1.00 60.44 185 GLU A CA 1
ATOM 1409 C C . GLU A 1 185 ? 0.848 15.684 -11.643 1.00 60.44 185 GLU A C 1
ATOM 1411 O O . GLU A 1 185 ? 1.646 15.464 -12.554 1.00 60.44 185 GLU A O 1
ATOM 1416 N N . ALA A 1 186 ? 0.378 14.698 -10.872 1.00 58.56 186 ALA A N 1
ATOM 1417 C CA . ALA A 1 186 ? 0.879 13.324 -10.979 1.00 58.56 186 ALA A CA 1
ATOM 1418 C C . ALA A 1 186 ? 0.482 12.604 -12.280 1.00 58.56 186 ALA A C 1
ATOM 1420 O O . ALA A 1 186 ? 1.133 11.640 -12.681 1.00 58.56 186 ALA A O 1
ATOM 1421 N N . LEU A 1 187 ? -0.598 13.036 -12.941 1.00 66.81 187 LEU A N 1
ATOM 1422 C CA . LEU A 1 187 ? -1.050 12.470 -14.218 1.00 66.81 187 LEU A CA 1
ATOM 1423 C C . LEU A 1 187 ? -0.350 13.098 -15.435 1.00 66.81 187 LEU A C 1
ATOM 1425 O O . LEU A 1 187 ? -0.570 12.648 -16.566 1.00 66.8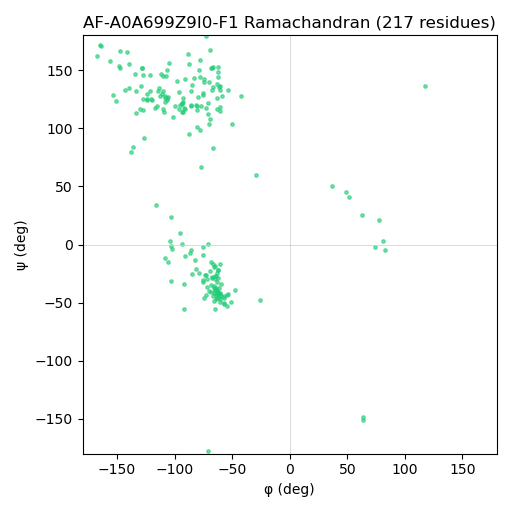1 187 LEU A O 1
ATOM 1429 N N . VAL A 1 188 ? 0.492 14.119 -15.241 1.00 67.94 188 VAL A N 1
ATOM 1430 C CA . VAL A 1 188 ? 1.255 14.729 -16.333 1.00 67.94 188 VAL A CA 1
ATOM 1431 C C . VAL A 1 188 ? 2.314 13.745 -16.812 1.00 67.94 188 VAL A C 1
ATOM 1433 O O . VAL A 1 188 ? 3.325 13.512 -16.156 1.00 67.94 188 VAL A O 1
ATOM 1436 N N . GLN A 1 189 ? 2.111 13.184 -18.003 1.00 49.50 189 GLN A N 1
ATOM 1437 C CA . GLN A 1 189 ? 3.141 12.349 -18.604 1.00 49.50 189 GLN A CA 1
ATOM 1438 C C . GLN A 1 189 ? 4.362 13.196 -18.990 1.00 49.50 189 GLN A C 1
ATOM 1440 O O . GLN A 1 189 ? 4.203 14.233 -19.652 1.00 49.50 189 GLN A O 1
ATOM 1445 N N . PRO A 1 190 ? 5.589 12.751 -18.657 1.00 46.03 190 PRO A N 1
ATOM 1446 C CA . PRO A 1 190 ? 6.784 13.387 -19.179 1.00 46.03 190 PRO A CA 1
ATOM 1447 C C . PRO A 1 190 ? 6.730 13.304 -20.704 1.00 46.03 190 PRO A C 1
ATOM 1449 O O . PRO A 1 190 ? 6.525 12.230 -21.273 1.00 46.03 190 PRO A O 1
ATOM 1452 N N . ARG A 1 191 ? 6.894 14.443 -21.386 1.00 49.16 191 ARG A N 1
ATOM 1453 C CA . ARG A 1 191 ? 6.913 14.503 -22.854 1.00 49.16 191 ARG A CA 1
ATOM 1454 C C . ARG A 1 191 ? 8.149 13.766 -23.382 1.00 49.16 191 ARG A C 1
ATOM 1456 O O . ARG A 1 191 ? 9.163 14.380 -23.697 1.00 49.16 191 ARG A O 1
ATOM 1463 N N . LEU A 1 192 ? 8.067 12.444 -23.505 1.00 47.50 192 LEU A N 1
ATOM 1464 C CA . LEU A 1 192 ? 9.016 11.606 -24.237 1.00 47.50 192 LEU A CA 1
ATOM 1465 C C . LEU A 1 192 ? 8.735 11.743 -25.737 1.00 47.50 192 LEU A C 1
ATOM 1467 O O . LEU A 1 192 ? 8.256 10.827 -26.394 1.00 47.50 192 LEU A O 1
ATOM 1471 N N . GLY A 1 193 ? 8.978 12.930 -26.282 1.00 45.22 193 GLY A N 1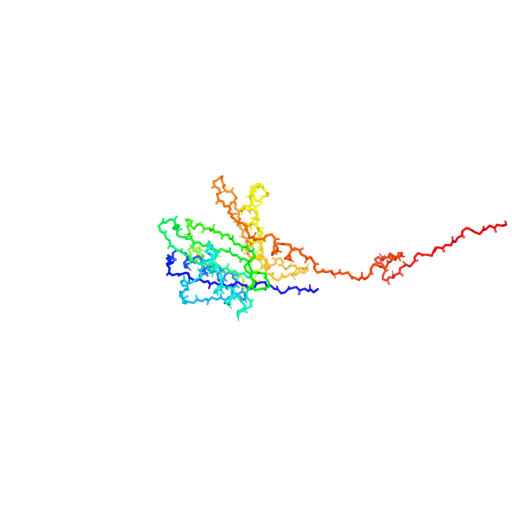
ATOM 1472 C CA . GLY A 1 193 ? 8.800 13.190 -27.702 1.00 45.22 193 GLY A CA 1
ATOM 1473 C C . GLY A 1 193 ? 10.058 13.790 -28.294 1.00 45.22 193 GLY A C 1
ATOM 1474 O O . GLY A 1 193 ? 10.394 14.932 -27.982 1.00 45.22 193 GLY A O 1
ATOM 1475 N N . LYS A 1 194 ? 10.703 13.075 -29.226 1.00 52.91 194 LYS A N 1
ATOM 1476 C CA . LYS A 1 194 ? 11.450 13.764 -30.285 1.00 52.91 194 LYS A CA 1
ATOM 1477 C C . LYS A 1 194 ? 10.473 14.750 -30.937 1.00 52.91 194 LYS A C 1
ATOM 1479 O O . LYS A 1 194 ? 9.318 14.399 -31.188 1.00 52.91 194 LYS A O 1
ATOM 1484 N N . ARG A 1 195 ? 10.915 15.994 -31.141 1.00 51.22 195 ARG A N 1
ATOM 1485 C CA . ARG A 1 195 ? 10.153 17.069 -31.800 1.00 51.22 195 ARG A CA 1
ATOM 1486 C C . ARG A 1 195 ? 9.446 16.480 -33.031 1.00 51.22 195 ARG A C 1
ATOM 1488 O O . ARG A 1 195 ? 10.112 15.810 -33.811 1.00 51.22 195 ARG A O 1
ATOM 1495 N N . LYS A 1 196 ? 8.124 16.666 -33.181 1.00 47.84 196 LYS A N 1
ATOM 1496 C CA . LYS A 1 196 ? 7.359 16.151 -34.338 1.00 47.84 196 LYS A CA 1
ATOM 1497 C C . LYS A 1 196 ? 8.069 16.553 -35.642 1.00 47.84 196 LYS A C 1
ATOM 1499 O O . LYS A 1 196 ? 7.977 17.708 -36.052 1.00 47.84 196 LYS A O 1
ATOM 1504 N N . GLU A 1 197 ? 8.757 15.614 -36.288 1.00 59.47 197 GLU A N 1
ATOM 1505 C CA . GLU A 1 197 ? 9.285 15.772 -37.645 1.00 59.47 197 GLU A CA 1
ATOM 1506 C C . GLU A 1 197 ? 8.122 15.504 -38.611 1.00 59.47 197 GLU A C 1
ATOM 1508 O O . GLU A 1 197 ? 7.701 14.367 -38.823 1.00 59.47 197 GLU A O 1
ATOM 1513 N N . LYS A 1 198 ? 7.519 16.573 -39.139 1.00 51.31 198 LYS A N 1
ATOM 1514 C CA . LYS A 1 198 ? 6.451 16.476 -40.141 1.00 51.31 198 LYS A CA 1
ATOM 1515 C C . LYS A 1 198 ? 7.051 15.901 -41.435 1.00 51.31 198 LYS A C 1
ATOM 1517 O O . LYS A 1 198 ? 8.097 16.370 -41.867 1.00 51.31 198 LYS A O 1
ATOM 1522 N N . ASN A 1 199 ? 6.367 14.943 -42.068 1.00 58.59 199 ASN A N 1
ATOM 1523 C CA . ASN A 1 199 ? 6.729 14.317 -43.358 1.00 58.59 199 ASN A CA 1
ATOM 1524 C C . ASN A 1 199 ? 7.846 13.249 -43.346 1.00 58.59 199 ASN A C 1
ATOM 1526 O O . ASN A 1 199 ? 8.395 12.952 -44.409 1.00 58.59 199 ASN A O 1
ATOM 1530 N N . VAL A 1 200 ? 8.144 12.629 -42.199 1.00 54.72 200 VAL A N 1
ATOM 1531 C CA . VAL A 1 200 ? 9.088 11.497 -42.115 1.00 54.72 200 VAL A CA 1
ATOM 1532 C C . VAL A 1 200 ? 8.335 10.218 -41.746 1.00 54.72 200 VAL A C 1
ATOM 1534 O O . VAL A 1 200 ? 7.586 10.204 -40.771 1.00 54.72 200 VAL A O 1
ATOM 1537 N N . ALA A 1 201 ? 8.525 9.153 -42.527 1.00 54.97 201 ALA A N 1
ATOM 1538 C CA . ALA A 1 201 ? 8.103 7.796 -42.183 1.00 54.97 201 ALA A CA 1
ATOM 1539 C C . ALA A 1 201 ? 9.358 6.929 -41.996 1.00 54.97 201 ALA A C 1
ATOM 1541 O O . ALA A 1 201 ? 10.296 7.021 -42.788 1.00 54.97 201 ALA A O 1
ATOM 1542 N N . SER A 1 202 ? 9.399 6.129 -40.932 1.00 52.00 202 SER A N 1
ATOM 1543 C CA . SER A 1 202 ? 10.442 5.122 -40.714 1.00 52.00 202 SER A CA 1
ATOM 1544 C C . SER A 1 202 ? 9.937 3.776 -41.220 1.00 52.00 202 SER A C 1
ATOM 1546 O O . SER A 1 202 ? 8.911 3.302 -40.731 1.00 52.00 202 SER A O 1
ATOM 1548 N N . ASP A 1 203 ? 10.633 3.192 -42.190 1.00 52.25 203 ASP A N 1
ATOM 1549 C CA . ASP A 1 203 ? 10.418 1.807 -42.613 1.00 52.25 203 ASP A CA 1
ATOM 1550 C C . ASP A 1 203 ? 11.271 0.866 -41.737 1.00 52.25 203 ASP A C 1
ATOM 1552 O O . ASP A 1 203 ? 12.285 1.291 -41.178 1.00 52.25 203 ASP A O 1
ATOM 1556 N N . ASN A 1 204 ? 10.874 -0.402 -41.595 1.00 49.91 204 ASN A N 1
ATOM 1557 C CA . ASN A 1 204 ? 11.591 -1.408 -40.788 1.00 49.91 204 ASN A CA 1
ATOM 1558 C C . ASN A 1 204 ? 12.929 -1.854 -41.413 1.00 49.91 204 ASN A C 1
ATOM 1560 O O . ASN A 1 204 ? 13.635 -2.681 -40.841 1.00 49.91 204 ASN A O 1
ATOM 1564 N N . ILE A 1 205 ? 13.284 -1.304 -42.571 1.00 52.41 205 ILE A N 1
ATOM 1565 C CA . ILE A 1 205 ? 14.604 -1.410 -43.186 1.00 52.41 205 ILE A CA 1
ATOM 1566 C C . ILE A 1 205 ? 15.305 -0.085 -42.883 1.00 52.41 205 ILE A C 1
ATOM 1568 O O . ILE A 1 205 ? 14.868 0.939 -43.391 1.00 52.41 205 ILE A O 1
ATOM 1572 N N . GLU A 1 206 ? 16.321 -0.116 -42.014 1.00 49.75 206 GLU A N 1
ATOM 1573 C CA . GLU A 1 206 ? 17.147 0.966 -41.425 1.00 49.75 206 GLU A CA 1
ATOM 1574 C C . GLU A 1 206 ? 17.370 2.267 -42.247 1.00 49.75 206 GLU A C 1
ATOM 1576 O O . GLU A 1 206 ? 18.496 2.682 -42.518 1.00 49.75 206 GLU A O 1
ATOM 1581 N N . GLY A 1 207 ? 16.310 2.987 -42.607 1.00 48.16 207 GLY A N 1
ATOM 1582 C CA . GLY A 1 207 ? 16.382 4.182 -43.439 1.00 48.16 207 GLY A CA 1
ATOM 1583 C C . GLY A 1 207 ? 15.250 5.153 -43.132 1.00 48.16 207 GLY A C 1
ATOM 1584 O O . GLY A 1 207 ? 14.068 4.824 -43.226 1.00 48.16 207 GLY A O 1
ATOM 1585 N N . LYS A 1 208 ? 15.600 6.394 -42.774 1.00 48.53 208 LYS A N 1
ATOM 1586 C CA . LYS A 1 208 ? 14.630 7.495 -42.729 1.00 48.53 208 LYS A CA 1
ATOM 1587 C C . LYS A 1 208 ? 14.245 7.857 -44.166 1.00 48.53 208 LYS A C 1
ATOM 1589 O O . LYS A 1 208 ? 15.067 8.420 -44.885 1.00 48.53 208 LYS A O 1
ATOM 1594 N N . VAL A 1 209 ? 13.002 7.598 -44.570 1.00 55.34 209 VAL A N 1
ATOM 1595 C CA . VAL A 1 209 ? 12.494 8.010 -45.887 1.00 55.34 209 VAL A CA 1
ATOM 1596 C C . VAL A 1 209 ? 11.735 9.332 -45.742 1.00 55.34 209 VAL A C 1
ATOM 1598 O O . VAL A 1 209 ? 10.720 9.426 -45.044 1.00 55.34 209 VAL A O 1
ATOM 1601 N N . GLY A 1 210 ? 12.244 10.383 -46.386 1.00 53.72 210 GLY A N 1
ATOM 1602 C CA . GLY A 1 210 ? 11.567 11.677 -46.489 1.00 53.72 210 GLY A CA 1
ATOM 1603 C C . GLY A 1 210 ? 10.587 11.697 -47.663 1.00 53.72 210 GLY A C 1
ATOM 1604 O O . GLY A 1 210 ? 10.912 11.229 -48.752 1.00 53.72 210 GLY A O 1
ATOM 1605 N N . ARG A 1 211 ? 9.384 12.254 -47.471 1.00 51.09 211 ARG A N 1
ATOM 1606 C CA . ARG A 1 211 ? 8.437 12.476 -48.578 1.00 51.09 211 ARG A CA 1
ATOM 1607 C C . ARG A 1 211 ? 8.816 13.748 -49.344 1.00 51.09 211 ARG A C 1
ATOM 1609 O O . ARG A 1 211 ? 8.799 14.833 -48.766 1.00 51.09 211 ARG A O 1
ATOM 1616 N N . MET A 1 212 ? 9.119 13.623 -50.636 1.00 52.72 212 MET A N 1
ATOM 1617 C CA . MET A 1 212 ? 9.376 14.761 -51.525 1.00 52.72 212 MET A CA 1
ATOM 1618 C C . MET A 1 212 ? 8.045 15.287 -52.083 1.00 52.72 212 MET A C 1
ATOM 1620 O O . MET A 1 212 ? 7.302 14.549 -52.726 1.00 52.72 212 MET A O 1
ATOM 1624 N N . TYR A 1 213 ? 7.719 16.551 -51.807 1.00 52.19 213 TYR A N 1
ATOM 1625 C CA . TYR A 1 213 ? 6.555 17.217 -52.392 1.00 52.19 213 TYR A CA 1
ATOM 1626 C C . TYR A 1 213 ? 6.977 17.938 -53.671 1.00 52.19 213 TYR A C 1
ATOM 1628 O O . TYR A 1 213 ? 7.785 18.863 -53.616 1.00 52.19 213 TYR A O 1
ATOM 1636 N N . MET A 1 214 ? 6.418 17.526 -54.806 1.00 54.84 214 MET A N 1
ATOM 1637 C CA . MET A 1 214 ? 6.661 18.149 -56.104 1.00 54.84 214 MET A CA 1
ATOM 1638 C C . MET A 1 214 ? 5.386 18.900 -56.526 1.00 54.84 214 MET A C 1
ATOM 1640 O O . MET A 1 214 ? 4.341 18.265 -56.702 1.00 54.84 214 MET A O 1
ATOM 1644 N N . PRO A 1 215 ? 5.401 20.243 -56.615 1.00 53.41 215 PRO A N 1
ATOM 1645 C CA . PRO A 1 215 ? 4.222 20.999 -57.023 1.00 53.41 215 PRO A CA 1
ATOM 1646 C C . PRO A 1 215 ? 3.888 20.735 -58.498 1.00 53.41 215 PRO A C 1
ATOM 1648 O O . PRO A 1 215 ? 4.771 20.450 -59.304 1.00 53.41 215 PRO A O 1
ATOM 1651 N N . LYS A 1 216 ? 2.602 20.845 -58.865 1.00 60.59 216 LYS A N 1
ATOM 1652 C CA . LYS A 1 216 ? 2.156 20.679 -60.258 1.00 60.59 216 LYS A CA 1
ATOM 1653 C C . LYS A 1 216 ? 2.819 21.731 -61.151 1.00 60.59 216 LYS A C 1
ATOM 1655 O O . LYS A 1 216 ? 2.546 22.922 -61.005 1.00 60.59 216 LYS A O 1
ATOM 1660 N N . GLN A 1 217 ? 3.654 21.278 -62.080 1.00 57.84 217 GLN A N 1
ATOM 1661 C CA . GLN A 1 217 ? 4.248 22.117 -63.112 1.00 57.84 217 GLN A CA 1
ATOM 1662 C C . GLN A 1 217 ? 3.156 22.470 -64.127 1.00 57.84 217 GLN A C 1
ATOM 1664 O O . GLN A 1 217 ? 2.547 21.584 -64.724 1.00 57.84 217 GLN A O 1
ATOM 1669 N N . LYS A 1 218 ? 2.842 23.761 -64.254 1.00 56.88 218 LYS A N 1
ATOM 1670 C CA . LYS A 1 218 ? 1.976 24.248 -65.331 1.00 56.88 218 LYS A CA 1
ATOM 1671 C C . LYS A 1 218 ? 2.829 24.346 -66.596 1.00 56.88 218 LYS A C 1
ATOM 1673 O O . LYS A 1 218 ? 3.909 24.932 -66.527 1.00 56.88 218 LYS A O 1
ATOM 1678 N N . VAL A 1 219 ? 2.357 23.721 -67.675 1.00 60.78 219 VAL A N 1
ATOM 1679 C CA . VAL A 1 219 ? 2.900 23.876 -69.035 1.00 60.78 219 VAL A CA 1
ATOM 1680 C C . VAL A 1 219 ? 2.478 25.233 -69.576 1.00 60.78 219 VAL A C 1
ATOM 1682 O O . VAL A 1 219 ? 1.298 25.589 -69.341 1.00 60.78 219 VAL A O 1
#

Foldseek 3Di:
DFDAQAAEEEAEAPAADPLLVLVSVQLCQLCVVRYDYDPDHDNLCDVPDVVSCVVVLVVCVVVVGQKYKYGHDDPVAHRKIKIFGDDPSHTFWIKIDRDDPDDHLPNVPPLSVVQDRPQQAAEEEADPCCVVPPRSVVVVVRVCSSRGGGDDPDHDPVSHSHYHYHYDDPDDDDDDGDDVVSVVVVPDDDPPDDDPPPQWDDDPPPDTDGDDDDDDDDD

Secondary structure (DSSP, 8-state):
-PPPPPPEEEEE-SS--HHHHHHHHHHHHHHGGGEEEEEEE-TT--TTSTTTTHHHHHHHHHHT-SEEEEEE--SSSTTEEEEEEEETTEEEEEEEEE--S---GGGGTHHHH-SPTTPPPEEEEESTHHHHSHHHHHHHHHHHHHH--S--S---GGG---EEEEE--TT--------HHHHHHHT----------TTEEEETTTEEEEPPP------

Mean predicted aligned error: 11.43 Å